Protein AF-A0A7W0X072-F1 (afdb_monomer_lite)

pLDDT: mean 82.39, std 20.27, range [28.83, 97.38]

Radius of gyration: 28.56 Å; chains: 1; bounding box: 64×64×68 Å

Secondary structure (DSSP, 8-state):
-------------------------S--HHHHHHHHHHHHHHT-SSHHHHHHHHHHHHHHHHHTT-STT--HHHHHHHHHHHHHHHHHS--HHHHHHHHHHHHHH--SHHHHHHHHHHHHHIIIIISTTTHHHHHHH-HHHHHHHHHHHHHHHHHEEPHHHHHHHHHHHHHHHHH--SHHHHHHHHHHHHHHHTT-SEE-TTS-HHHHHHHHHHHHHHHHHHHHHHHHHTPPPPS-----------

Foldseek 3Di:
DDDDDDDPDDPPPDDDPPPPPPDPLDFPPLLVVLLVLLVVLLVDPALVSVVVSVVVSQVSQVVVPHDVPHDPSNVVSCVSSVVSNPLRHDDLLVLLLVLLVQLLPDPALVSVVVSVVSVCCCCVPPCVPPVVVNCVVDPNSVVSVVSSVVSQVQAAAEQVLLLVLLQVLLVQLLPDQAVVSNVVSVVVSCVSPVSHNYHDPPHPVVSSVVSLVSSVVSNVNRVVNHVVVVPDDDPDDPPDPPDPSD

Structure (mmCIF, N/CA/C/O backbone):
data_AF-A0A7W0X072-F1
#
_entry.id   AF-A0A7W0X072-F1
#
loop_
_atom_site.group_PDB
_atom_site.id
_atom_site.type_symbol
_atom_site.label_atom_id
_atom_site.label_alt_id
_atom_site.label_comp_id
_atom_site.label_asym_id
_atom_site.label_entity_id
_atom_site.label_seq_id
_atom_site.pdbx_PDB_ins_code
_atom_site.Cartn_x
_atom_site.Cartn_y
_atom_site.Cartn_z
_atom_site.occupancy
_atom_site.B_iso_or_equiv
_atom_site.auth_seq_id
_atom_site.auth_comp_id
_atom_site.auth_asym_id
_atom_site.auth_atom_id
_atom_site.pdbx_PDB_model_num
ATOM 1 N N . MET A 1 1 ? -10.639 47.634 -39.736 1.00 33.44 1 MET A N 1
ATOM 2 C CA . MET A 1 1 ? -11.447 46.394 -39.756 1.00 33.44 1 MET A CA 1
ATOM 3 C C . MET A 1 1 ? -11.211 45.646 -38.456 1.00 33.44 1 MET A C 1
ATOM 5 O O . MET A 1 1 ? -10.067 45.489 -38.056 1.00 33.44 1 MET A O 1
ATOM 9 N N . ASN A 1 2 ? -12.312 45.305 -37.789 1.00 31.61 2 ASN A N 1
ATOM 10 C CA . ASN A 1 2 ? -12.420 44.791 -36.424 1.00 31.61 2 ASN A CA 1
ATOM 11 C C . ASN A 1 2 ? -11.858 43.380 -36.223 1.00 31.61 2 ASN A C 1
ATOM 13 O O . ASN A 1 2 ? -12.027 42.533 -37.098 1.00 31.61 2 ASN A O 1
ATOM 17 N N . ARG A 1 3 ? -11.362 43.129 -35.001 1.00 30.97 3 ARG A N 1
ATOM 18 C CA . ARG A 1 3 ? -11.762 42.041 -34.071 1.00 30.97 3 ARG A CA 1
ATOM 19 C C . ARG A 1 3 ? -10.989 42.254 -32.754 1.00 30.97 3 ARG A C 1
ATOM 21 O O . ARG A 1 3 ? -9.791 42.030 -32.708 1.00 30.97 3 ARG A O 1
ATOM 28 N N . MET A 1 4 ? -11.537 43.010 -31.801 1.00 30.28 4 MET A N 1
ATOM 29 C CA . MET A 1 4 ? -12.479 42.583 -30.748 1.00 30.28 4 MET A CA 1
ATOM 30 C C . MET A 1 4 ? -11.803 41.653 -29.724 1.00 30.28 4 MET A C 1
ATOM 32 O O . MET A 1 4 ? -11.908 40.434 -29.807 1.00 30.28 4 MET A O 1
ATOM 36 N N . PHE A 1 5 ? -11.095 42.267 -28.769 1.00 31.97 5 PHE A N 1
ATOM 37 C CA . PHE A 1 5 ? -10.657 41.635 -27.524 1.00 31.97 5 PHE A CA 1
ATOM 38 C C . PHE A 1 5 ? -11.833 41.632 -26.546 1.00 31.97 5 PHE A C 1
ATOM 40 O O . PHE A 1 5 ? -12.353 42.691 -26.193 1.00 31.97 5 PHE A O 1
ATOM 47 N N . TRP A 1 6 ? -12.258 40.449 -26.115 1.00 31.33 6 TRP A N 1
ATOM 48 C CA . TRP A 1 6 ? -13.192 40.311 -25.005 1.00 31.33 6 TRP A CA 1
ATOM 49 C C . TRP A 1 6 ? -12.428 40.486 -23.689 1.00 31.33 6 TRP A C 1
ATOM 51 O O . TRP A 1 6 ? -11.709 39.591 -23.251 1.00 31.33 6 TRP A O 1
ATOM 61 N N . LEU A 1 7 ? -12.581 41.660 -23.070 1.00 28.83 7 LEU A N 1
ATOM 62 C CA . LEU A 1 7 ? -12.328 41.861 -21.646 1.00 28.83 7 LEU A CA 1
ATOM 63 C C . LEU A 1 7 ? -13.457 41.180 -20.862 1.00 28.83 7 LEU A C 1
ATOM 65 O O . LEU A 1 7 ? -14.565 41.707 -20.783 1.00 28.83 7 LEU A O 1
ATOM 69 N N . CYS A 1 8 ? -13.173 40.042 -20.232 1.00 31.38 8 CYS A N 1
ATOM 70 C CA . CYS A 1 8 ? -13.946 39.613 -19.071 1.00 31.38 8 CYS A CA 1
ATOM 71 C C . CYS A 1 8 ? -13.362 40.310 -17.842 1.00 31.38 8 CYS A C 1
ATOM 73 O O . CYS A 1 8 ? -12.376 39.870 -17.255 1.00 31.38 8 CYS A O 1
ATOM 75 N N . ALA A 1 9 ? -13.972 41.443 -17.498 1.00 32.38 9 ALA A N 1
ATOM 76 C CA . ALA A 1 9 ? -13.774 42.130 -16.236 1.00 32.38 9 ALA A CA 1
ATOM 77 C C . ALA A 1 9 ? -14.204 41.208 -15.085 1.00 32.38 9 ALA A C 1
ATOM 79 O O . ALA A 1 9 ? -15.395 40.981 -14.872 1.00 32.38 9 ALA A O 1
ATOM 80 N N . VAL A 1 10 ? -13.235 40.681 -14.337 1.00 33.38 10 VAL A N 1
ATOM 81 C CA . VAL A 1 10 ? -13.503 40.104 -13.020 1.00 33.38 10 VAL A CA 1
ATOM 82 C C . VAL A 1 10 ? -13.731 41.278 -12.077 1.00 33.38 10 VAL A C 1
ATOM 84 O O . VAL A 1 10 ? -12.810 42.023 -11.748 1.00 33.38 10 VAL A O 1
ATOM 87 N N . TRP A 1 11 ? -14.992 41.468 -11.697 1.00 32.59 11 TRP A N 1
ATOM 88 C CA . TRP A 1 11 ? -15.389 42.328 -10.593 1.00 32.59 11 TRP A CA 1
ATOM 89 C C . TRP A 1 11 ? -14.643 41.899 -9.328 1.00 32.59 11 TRP A C 1
ATOM 91 O O . TRP A 1 11 ? -14.960 40.883 -8.710 1.00 32.59 11 TRP A O 1
ATOM 101 N N . ALA A 1 12 ? -13.652 42.694 -8.936 1.00 32.19 12 ALA A N 1
ATOM 102 C CA . ALA A 1 12 ? -13.106 42.673 -7.594 1.00 32.19 12 ALA A CA 1
ATOM 103 C C . ALA A 1 12 ? -14.165 43.256 -6.646 1.00 32.19 12 ALA A C 1
ATOM 105 O O . ALA A 1 12 ? -14.201 44.458 -6.388 1.00 32.19 12 ALA A O 1
ATOM 106 N N . CYS A 1 13 ? -15.056 42.403 -6.137 1.00 37.47 13 CYS A N 1
ATOM 107 C CA . CYS A 1 13 ? -15.759 42.703 -4.898 1.00 37.47 13 CYS A CA 1
ATOM 108 C C . CYS A 1 13 ? -14.698 42.780 -3.798 1.00 37.47 13 CYS A C 1
ATOM 110 O O . CYS A 1 13 ? -14.069 41.779 -3.458 1.00 37.47 13 CYS A O 1
ATOM 112 N N . GLY A 1 14 ? -14.458 43.995 -3.304 1.00 39.62 14 GLY A N 1
ATOM 113 C CA . GLY A 1 14 ? -13.485 44.270 -2.262 1.00 39.62 14 GLY A CA 1
ATOM 114 C C . GLY A 1 14 ? -13.763 43.447 -1.011 1.00 39.62 14 GLY A C 1
ATOM 115 O O . GLY A 1 14 ? -14.702 43.720 -0.269 1.00 39.62 14 GLY A O 1
ATOM 116 N N . SER A 1 15 ? -12.903 42.471 -0.751 1.00 36.59 15 SER A N 1
ATOM 117 C CA . SER A 1 15 ? -12.601 42.058 0.608 1.00 36.59 15 SER A CA 1
ATOM 118 C C . SER A 1 15 ? -11.375 42.849 1.038 1.00 36.59 15 SER A C 1
ATOM 120 O O . SER A 1 15 ? -10.314 42.727 0.421 1.00 36.59 15 SER A O 1
ATOM 122 N N . SER A 1 16 ? -11.521 43.657 2.086 1.00 40.78 16 SER A N 1
ATOM 123 C CA . SER A 1 16 ? -10.415 44.150 2.908 1.00 40.78 16 SER A CA 1
ATOM 124 C C . SER A 1 16 ? -9.345 43.061 3.062 1.00 40.78 16 SER A C 1
ATOM 126 O O . 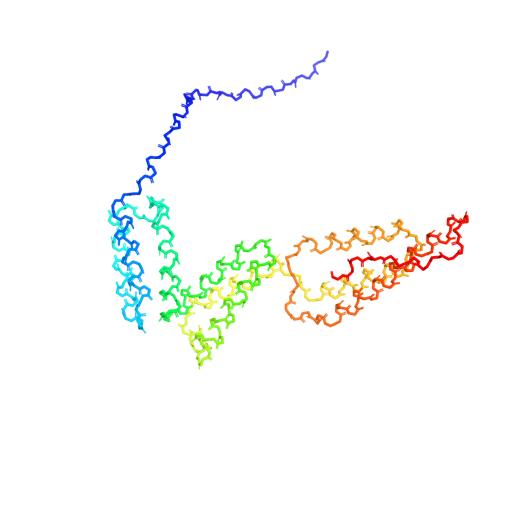SER A 1 16 ? -9.723 41.884 3.128 1.00 40.78 16 SER A O 1
ATOM 128 N N . PRO A 1 17 ? -8.040 43.396 3.131 1.00 38.72 17 PRO A N 1
ATOM 129 C CA . PRO A 1 17 ? -7.022 42.390 3.400 1.00 38.72 17 PRO A CA 1
ATOM 130 C C . PRO A 1 17 ? -7.483 41.629 4.636 1.00 38.72 17 PRO A C 1
ATOM 132 O O . PRO A 1 17 ? -7.767 42.251 5.666 1.00 38.72 17 PRO A O 1
ATOM 135 N N . LYS A 1 18 ? -7.678 40.308 4.493 1.00 40.41 18 LYS A N 1
ATOM 136 C CA . LYS A 1 18 ? -7.957 39.444 5.635 1.00 40.41 18 LYS A CA 1
ATOM 137 C C . LYS A 1 18 ? -6.866 39.793 6.626 1.00 40.41 18 LYS A C 1
ATOM 139 O O . LYS A 1 18 ? -5.692 39.585 6.332 1.00 40.41 18 LYS A O 1
ATOM 144 N N . ARG A 1 19 ? -7.252 40.423 7.736 1.00 37.69 19 ARG A N 1
ATOM 145 C CA . ARG A 1 19 ? -6.377 40.581 8.887 1.00 37.69 19 ARG A CA 1
ATOM 146 C C . ARG A 1 19 ? -5.803 39.185 9.079 1.00 37.69 19 ARG A C 1
ATOM 148 O O . ARG A 1 19 ? -6.593 38.249 9.212 1.00 37.69 19 ARG A O 1
ATOM 155 N N . GLU A 1 20 ? -4.488 39.028 8.965 1.00 38.62 20 GLU A N 1
ATOM 156 C CA . GLU A 1 20 ? -3.841 37.825 9.462 1.00 38.62 20 GLU A CA 1
ATOM 157 C C . GLU A 1 20 ? -4.196 37.805 10.943 1.00 38.62 20 GLU A C 1
ATOM 159 O O . GLU A 1 20 ? -3.606 38.494 11.774 1.00 38.62 20 GLU A O 1
ATOM 164 N N . VAL A 1 21 ? -5.281 37.103 11.257 1.00 41.41 21 VAL A N 1
ATOM 165 C CA . VAL A 1 21 ? -5.474 36.540 12.570 1.00 41.41 21 VAL A CA 1
ATOM 166 C C . VAL A 1 21 ? -4.340 35.544 12.627 1.00 41.41 21 VAL A C 1
ATOM 168 O O . VAL A 1 21 ? -4.462 34.442 12.104 1.00 41.41 21 VAL A O 1
ATOM 171 N N . VAL A 1 22 ? -3.195 35.988 13.142 1.00 40.94 22 VAL A N 1
ATOM 172 C CA . VAL A 1 22 ? -2.221 35.074 13.716 1.00 40.94 22 VAL A CA 1
ATOM 173 C C . VAL A 1 22 ? -3.057 34.302 14.729 1.00 40.94 22 VAL A C 1
ATOM 175 O O . VAL A 1 22 ? -3.548 34.936 15.671 1.00 40.94 22 VAL A O 1
ATOM 178 N N . PRO A 1 23 ? -3.378 33.017 14.483 1.00 47.28 23 PRO A N 1
ATOM 179 C CA . PRO A 1 23 ? -4.129 32.251 15.453 1.00 47.28 23 PRO A CA 1
ATOM 180 C C . PRO A 1 23 ? -3.342 32.362 16.748 1.00 47.28 23 PRO A C 1
ATOM 182 O O . PRO A 1 23 ? -2.112 32.266 16.728 1.00 47.28 23 PRO A O 1
ATOM 185 N N . ASP A 1 24 ? -4.028 32.645 17.847 1.00 50.34 24 ASP A N 1
ATOM 186 C CA . ASP A 1 24 ? -3.437 32.430 19.154 1.00 50.34 24 ASP A CA 1
ATOM 187 C C . ASP A 1 24 ? -2.955 30.973 19.156 1.00 50.34 24 ASP A C 1
ATOM 189 O O . ASP A 1 24 ? -3.760 30.046 19.109 1.00 50.34 24 ASP A O 1
ATOM 193 N N . MET A 1 25 ? -1.638 30.778 19.041 1.00 54.47 25 MET A N 1
ATOM 194 C CA . MET A 1 25 ? -1.020 29.455 18.889 1.00 54.47 25 MET A CA 1
ATOM 195 C C . MET A 1 25 ? -1.032 28.684 20.212 1.00 54.47 25 MET A C 1
ATOM 197 O O . MET A 1 25 ? -0.433 27.615 20.319 1.00 54.47 25 MET A O 1
ATOM 201 N N . THR A 1 26 ? -1.690 29.234 21.230 1.00 73.31 26 THR A N 1
ATOM 202 C CA . THR A 1 26 ? -1.947 28.550 22.481 1.00 73.31 26 THR A CA 1
ATOM 203 C C . THR A 1 26 ? -3.101 27.580 22.262 1.00 73.31 26 THR A C 1
ATOM 205 O O . THR A 1 26 ? -4.252 27.983 22.085 1.00 73.31 26 THR A O 1
ATOM 208 N N . GLU A 1 27 ? -2.792 26.284 22.239 1.00 82.25 27 GLU A N 1
ATOM 209 C CA . GLU A 1 27 ? -3.830 25.263 22.157 1.00 82.25 27 GLU A CA 1
ATOM 210 C C . GLU A 1 27 ? -4.794 25.389 23.349 1.00 82.25 27 GLU A C 1
ATOM 212 O O . GLU A 1 27 ? -4.382 25.722 24.466 1.00 82.25 27 GLU A O 1
ATOM 217 N N . PRO A 1 28 ? -6.099 25.152 23.141 1.00 88.50 28 PRO A N 1
ATOM 218 C CA . PRO A 1 28 ? -7.061 25.208 24.228 1.00 88.50 28 PRO A CA 1
ATOM 219 C C . PRO A 1 28 ? -6.765 24.105 25.252 1.00 88.50 28 PRO A C 1
ATOM 221 O O . PRO A 1 28 ? -6.351 23.010 24.890 1.00 88.50 28 PRO A O 1
ATOM 224 N N . ALA A 1 29 ? -7.059 24.345 26.533 1.00 89.94 29 ALA A N 1
ATOM 225 C CA . ALA A 1 29 ? -6.717 23.417 27.622 1.00 89.94 29 ALA A CA 1
ATOM 226 C C . ALA A 1 29 ? -7.252 21.979 27.440 1.00 89.94 29 ALA A C 1
ATOM 228 O O . ALA A 1 29 ? -6.670 21.026 27.955 1.00 89.94 29 ALA A O 1
ATOM 229 N N . TRP A 1 30 ? -8.353 21.806 26.702 1.00 93.12 30 TRP A N 1
ATOM 230 C CA . TRP A 1 30 ? -8.901 20.481 26.413 1.00 93.12 30 TRP A CA 1
ATOM 231 C C . TRP A 1 30 ? -8.029 19.675 25.435 1.00 93.12 30 TRP A C 1
ATOM 233 O O . TRP A 1 30 ? -8.099 18.450 25.456 1.00 93.12 30 TRP A O 1
ATOM 243 N N . ALA A 1 31 ? -7.192 20.324 24.614 1.00 93.81 31 ALA A N 1
ATOM 244 C CA . ALA A 1 31 ? -6.256 19.657 23.709 1.00 93.81 31 ALA A CA 1
ATOM 245 C C . ALA A 1 31 ? -5.187 18.877 24.487 1.00 93.81 31 ALA A C 1
ATOM 247 O O . ALA A 1 31 ? -4.960 17.698 24.214 1.00 93.81 31 ALA A O 1
ATOM 248 N N . ASP A 1 32 ? -4.619 19.493 25.528 1.00 92.31 32 ASP A N 1
ATOM 249 C CA . ASP A 1 32 ? -3.688 18.832 26.450 1.00 92.31 32 ASP A CA 1
ATOM 250 C C . ASP A 1 32 ? -4.351 17.668 27.196 1.00 92.31 32 ASP A C 1
ATOM 252 O O . ASP A 1 32 ? -3.741 16.617 27.410 1.00 92.31 32 ASP A O 1
ATOM 256 N N . GLU A 1 33 ? -5.606 17.843 27.618 1.00 93.25 33 GLU A N 1
ATOM 257 C CA . GLU A 1 33 ? -6.372 16.786 28.278 1.00 93.25 33 GLU A CA 1
ATOM 258 C C . GLU A 1 33 ? -6.633 15.609 27.329 1.00 93.25 33 GLU A C 1
ATOM 260 O O . GLU A 1 33 ? -6.429 14.452 27.706 1.00 93.25 33 GLU A O 1
ATOM 265 N N . TYR A 1 34 ? -7.024 15.902 26.087 1.00 96.44 34 TYR A N 1
ATOM 266 C CA . TYR A 1 34 ? -7.209 14.907 25.040 1.00 96.44 34 TYR A CA 1
ATOM 267 C C . TYR A 1 34 ? -5.907 14.144 24.779 1.00 96.44 34 TYR A C 1
ATOM 269 O O . TYR A 1 34 ? -5.914 12.916 24.761 1.00 96.44 34 TYR A O 1
ATOM 277 N N . ALA A 1 35 ? -4.779 14.847 24.637 1.00 95.81 35 ALA A N 1
ATOM 278 C CA . ALA A 1 35 ? -3.480 14.232 24.387 1.00 95.81 35 ALA A CA 1
ATOM 279 C C . ALA A 1 35 ? -3.059 13.271 25.510 1.00 95.81 35 ALA A C 1
ATOM 281 O O . ALA A 1 35 ? -2.637 12.151 25.226 1.00 95.81 35 ALA A O 1
ATOM 282 N N . LYS A 1 36 ? -3.248 13.658 26.778 1.00 95.94 36 LYS A N 1
ATOM 283 C CA . LYS A 1 36 ? -2.956 12.793 27.935 1.00 95.94 36 LYS A CA 1
ATOM 284 C C . LYS A 1 36 ? -3.834 11.545 27.964 1.00 95.94 36 LYS A C 1
ATOM 286 O O . LYS A 1 36 ? -3.340 10.457 28.247 1.00 95.94 36 LYS A O 1
ATOM 291 N N . ARG A 1 37 ? -5.130 11.686 27.670 1.00 96.62 37 ARG A N 1
ATOM 292 C CA . ARG A 1 37 ? -6.068 10.551 27.616 1.00 96.62 37 ARG A CA 1
ATOM 293 C C . ARG A 1 37 ? -5.760 9.625 26.435 1.00 96.62 37 ARG A C 1
ATOM 295 O O . ARG A 1 37 ? -5.794 8.411 26.596 1.00 96.62 37 ARG A O 1
ATOM 302 N N . ALA A 1 38 ? -5.377 10.182 25.287 1.00 96.81 38 ALA A N 1
ATOM 303 C CA . ALA A 1 38 ? -4.930 9.433 24.114 1.00 96.81 38 ALA A CA 1
ATOM 304 C C . ALA A 1 38 ? -3.647 8.634 24.394 1.00 96.81 38 ALA A C 1
ATOM 306 O O . ALA A 1 38 ? -3.567 7.453 24.064 1.00 96.81 38 ALA A O 1
ATOM 307 N N . GLU A 1 39 ? -2.665 9.245 25.059 1.00 97.06 39 GLU A N 1
ATOM 308 C CA . GLU A 1 39 ? -1.438 8.564 25.480 1.00 97.06 39 GLU A CA 1
ATOM 309 C C . GLU A 1 39 ? -1.721 7.447 26.494 1.00 97.06 39 GLU A C 1
ATOM 311 O O . GLU A 1 39 ? -1.242 6.326 26.322 1.00 97.06 39 GLU A O 1
ATOM 316 N N . ALA A 1 40 ? -2.557 7.712 27.503 1.00 95.06 40 ALA A N 1
ATOM 317 C CA . ALA A 1 40 ? -2.977 6.699 28.468 1.00 95.06 40 ALA A CA 1
ATOM 318 C C . ALA A 1 40 ? -3.720 5.534 27.792 1.00 95.06 40 ALA A C 1
ATOM 320 O O . ALA A 1 40 ? -3.459 4.374 28.107 1.00 95.06 40 ALA A O 1
ATOM 321 N N . GLY A 1 41 ? -4.587 5.834 26.821 1.00 94.56 41 GLY A N 1
ATOM 322 C CA . GLY A 1 41 ? -5.284 4.837 26.014 1.00 94.56 41 GLY A CA 1
ATOM 323 C C . GLY A 1 41 ? -4.330 3.955 25.204 1.00 94.56 41 GLY A C 1
ATOM 324 O O . GLY A 1 41 ? -4.502 2.742 25.180 1.00 94.56 41 GLY A O 1
ATOM 325 N N . CYS A 1 42 ? -3.275 4.519 24.606 1.00 95.19 42 CYS A N 1
ATOM 326 C CA . CYS A 1 42 ? -2.226 3.726 23.945 1.00 95.19 42 CYS A CA 1
ATOM 327 C C . CYS A 1 42 ? -1.468 2.797 24.913 1.00 95.19 42 CYS A C 1
ATOM 329 O O . CYS A 1 42 ? -0.870 1.821 24.470 1.00 95.19 42 CYS A O 1
ATOM 331 N N . GLY A 1 43 ? -1.480 3.085 26.218 1.00 94.94 43 GLY A N 1
ATOM 332 C CA . GLY A 1 43 ? -0.903 2.226 27.255 1.00 94.94 43 GLY A CA 1
ATOM 333 C C . GLY A 1 43 ? -1.753 1.000 27.616 1.00 94.94 43 GLY A C 1
ATOM 334 O O . GLY A 1 43 ? -1.313 0.179 28.421 1.00 94.94 43 GLY A O 1
ATOM 335 N N . CYS A 1 44 ? -2.958 0.862 27.054 1.00 95.06 44 CYS A N 1
ATOM 336 C CA . CYS A 1 44 ? -3.818 -0.300 27.261 1.00 95.06 44 CYS A CA 1
ATOM 337 C C . CYS A 1 44 ? -3.174 -1.600 26.745 1.00 95.06 44 CYS A C 1
ATOM 339 O O . CYS A 1 44 ? -2.606 -1.641 25.656 1.00 95.06 44 CYS A O 1
ATOM 341 N N . ALA A 1 45 ? -3.328 -2.690 27.504 1.00 90.69 45 ALA A N 1
ATOM 342 C CA . ALA A 1 45 ? -2.781 -4.007 27.157 1.00 90.69 45 ALA A CA 1
ATOM 343 C C . ALA A 1 45 ? -3.774 -4.929 26.420 1.00 90.69 45 ALA A C 1
ATOM 345 O O . ALA A 1 45 ? -3.374 -5.978 25.917 1.00 90.69 45 ALA A O 1
ATOM 346 N N . ASP A 1 46 ? -5.060 -4.567 26.371 1.00 93.81 46 ASP A N 1
ATOM 347 C CA . ASP A 1 46 ? -6.115 -5.375 25.759 1.00 93.81 46 ASP A CA 1
ATOM 348 C C . ASP A 1 46 ? -7.142 -4.533 24.986 1.00 93.81 46 ASP A C 1
ATOM 350 O O . ASP A 1 46 ? -7.244 -3.313 25.145 1.00 93.81 46 ASP A O 1
ATOM 354 N N . ALA A 1 47 ? -7.924 -5.219 24.149 1.00 92.69 47 ALA A N 1
ATOM 355 C CA . ALA A 1 47 ? -8.923 -4.604 23.284 1.00 92.69 47 ALA A CA 1
ATOM 356 C C . ALA A 1 47 ? -10.045 -3.897 24.060 1.00 92.69 47 ALA A C 1
ATOM 358 O O . ALA A 1 47 ? -10.528 -2.868 23.610 1.00 92.69 47 ALA A O 1
ATOM 359 N N . THR A 1 48 ? -10.450 -4.398 25.231 1.00 95.75 48 THR A N 1
ATOM 360 C CA . THR A 1 48 ? -11.563 -3.799 25.991 1.00 95.75 48 THR A CA 1
ATOM 361 C C . THR A 1 48 ? -11.169 -2.425 26.523 1.00 95.75 48 THR A C 1
ATOM 363 O O . THR A 1 48 ? -11.938 -1.470 26.420 1.00 95.75 48 THR A O 1
ATOM 366 N N . CYS A 1 49 ? -9.947 -2.310 27.046 1.00 96.62 49 CYS A N 1
ATOM 367 C CA . CYS A 1 49 ? -9.370 -1.042 27.480 1.00 96.62 49 CYS A CA 1
ATOM 368 C C . CYS A 1 49 ? -9.245 -0.056 26.306 1.00 96.62 49 CYS A C 1
ATOM 370 O O . CYS A 1 49 ? -9.647 1.103 26.426 1.00 96.62 49 CYS A O 1
ATOM 372 N N . LEU A 1 50 ? -8.761 -0.530 25.152 1.00 96.00 50 LEU A N 1
ATOM 373 C CA . LEU A 1 50 ? -8.632 0.283 23.941 1.00 96.00 50 LEU A CA 1
ATOM 374 C C . LEU A 1 50 ? -9.993 0.805 23.445 1.00 96.00 50 LEU A C 1
ATOM 376 O O . LEU A 1 50 ? -10.100 1.985 23.115 1.00 96.00 50 LEU A O 1
ATOM 380 N N . GLU A 1 51 ? -11.043 -0.021 23.439 1.00 95.56 51 GLU A N 1
ATOM 381 C CA . GLU A 1 51 ? -12.396 0.404 23.041 1.00 95.56 51 GLU A CA 1
ATOM 382 C C . GLU A 1 51 ? -13.008 1.427 24.010 1.00 95.56 51 GLU A C 1
ATOM 384 O O . GLU A 1 51 ? -13.662 2.390 23.590 1.00 95.56 51 GLU A O 1
ATOM 389 N N . ALA A 1 52 ? -12.773 1.258 25.314 1.00 95.62 52 ALA A N 1
ATOM 390 C CA . ALA A 1 52 ? -13.217 2.218 26.319 1.00 95.62 52 ALA A CA 1
ATOM 391 C C . ALA A 1 52 ? -12.536 3.584 26.126 1.00 95.62 52 ALA A C 1
ATOM 393 O O . ALA A 1 52 ? -13.221 4.608 26.083 1.00 95.62 52 ALA A O 1
ATOM 394 N N . ALA A 1 53 ? -11.213 3.597 25.926 1.00 96.44 53 ALA A N 1
ATOM 395 C CA . ALA A 1 53 ? -10.457 4.817 25.648 1.00 96.44 53 ALA A CA 1
ATOM 396 C C . ALA A 1 53 ? -10.902 5.483 24.334 1.00 96.44 53 ALA A C 1
ATOM 398 O O . ALA A 1 53 ? -11.071 6.701 24.284 1.00 96.44 53 ALA A O 1
ATOM 399 N N . HIS A 1 54 ? -11.165 4.696 23.285 1.00 95.62 54 HIS A N 1
ATOM 400 C CA . HIS A 1 54 ? -11.661 5.218 22.011 1.00 95.62 54 HIS A CA 1
ATOM 401 C C . HIS A 1 54 ? -13.027 5.898 22.168 1.00 95.62 54 HIS A C 1
ATOM 403 O O . HIS A 1 54 ? -13.224 7.020 21.699 1.00 95.62 54 HIS A O 1
ATOM 409 N N . THR A 1 55 ? -13.944 5.268 22.905 1.00 95.88 55 THR A N 1
ATOM 410 C CA . THR A 1 55 ? -15.267 5.833 23.211 1.00 95.88 55 THR A CA 1
ATOM 411 C C . THR A 1 55 ? -15.161 7.139 24.003 1.00 95.88 55 THR A C 1
ATOM 413 O O . THR A 1 55 ? -15.854 8.115 23.706 1.00 95.88 55 THR A O 1
ATOM 416 N N . GLU A 1 56 ? -14.273 7.184 24.995 1.00 96.31 56 GLU A N 1
ATOM 417 C CA . GLU A 1 56 ? -14.032 8.371 25.814 1.00 96.31 56 GLU A CA 1
ATOM 418 C C . GLU A 1 56 ? -13.497 9.546 24.982 1.00 96.31 56 GLU A C 1
ATOM 420 O O . GLU A 1 56 ? -14.033 10.656 25.048 1.00 96.31 56 GLU A O 1
ATOM 425 N N . LEU A 1 57 ? -12.478 9.304 24.154 1.00 96.12 57 LEU A N 1
ATOM 426 C CA . LEU A 1 57 ? -11.885 10.327 23.291 1.00 96.12 57 LEU A CA 1
ATOM 427 C C . LEU A 1 57 ? -12.885 10.835 22.247 1.00 96.12 57 LEU A C 1
ATOM 429 O O . LEU A 1 57 ? -12.952 12.042 22.002 1.00 96.12 57 LEU A O 1
ATOM 433 N N . ALA A 1 58 ? -13.720 9.954 21.688 1.00 94.44 58 ALA A N 1
ATOM 434 C CA . ALA A 1 58 ? -14.795 10.344 20.778 1.00 94.44 58 ALA A CA 1
ATOM 435 C C . ALA A 1 58 ? -15.825 11.273 21.452 1.00 94.44 58 ALA A C 1
ATOM 437 O O . ALA A 1 58 ? -16.288 12.242 20.839 1.00 94.44 58 ALA A O 1
ATOM 438 N N . ALA A 1 59 ? -16.154 11.031 22.726 1.00 95.12 59 ALA A N 1
ATOM 439 C CA . ALA A 1 59 ? -17.056 11.891 23.490 1.00 95.12 59 ALA A CA 1
ATOM 440 C C . ALA A 1 59 ? -16.455 13.286 23.743 1.00 95.12 59 ALA A C 1
ATOM 442 O O . ALA A 1 59 ? -17.159 14.291 23.611 1.00 95.12 59 ALA A O 1
ATOM 443 N N . ILE A 1 60 ? -15.153 13.364 24.048 1.00 94.50 60 ILE A N 1
ATOM 444 C CA . ILE A 1 60 ? -14.438 14.643 24.190 1.00 94.50 60 ILE A CA 1
ATOM 445 C C . ILE A 1 60 ? -14.447 15.394 22.858 1.00 94.50 60 ILE A C 1
ATOM 447 O O . ILE A 1 60 ? -14.869 16.547 22.815 1.00 94.50 60 ILE A O 1
ATOM 451 N N . MET A 1 61 ? -14.063 14.731 21.765 1.00 93.44 61 MET A N 1
ATOM 452 C CA . MET A 1 61 ? -14.048 15.330 20.429 1.00 93.44 61 MET A CA 1
ATOM 453 C C . MET A 1 61 ? -15.422 15.906 20.053 1.00 93.44 61 MET A C 1
ATOM 455 O O . MET A 1 61 ? -15.531 17.060 19.646 1.00 93.44 61 MET A O 1
ATOM 459 N N . THR A 1 62 ? -16.493 15.135 20.271 1.00 93.06 62 THR A N 1
ATOM 460 C CA . THR A 1 62 ? -17.875 15.555 19.982 1.00 93.06 62 THR A CA 1
ATOM 461 C C . THR A 1 62 ? -18.288 16.778 20.800 1.00 93.06 62 THR A C 1
ATOM 463 O O . THR A 1 62 ? -18.902 17.704 20.273 1.00 93.06 62 THR A O 1
ATOM 466 N N . LYS A 1 63 ? -17.925 16.822 22.088 1.00 94.00 63 LYS A N 1
ATOM 467 C CA . LYS A 1 63 ? -18.220 17.959 22.973 1.00 94.00 63 LYS A CA 1
ATOM 468 C C . LYS A 1 63 ? -17.564 19.263 22.498 1.00 94.00 63 LYS A C 1
ATOM 470 O O . LYS A 1 63 ? -18.084 20.338 22.792 1.00 94.00 63 LYS A O 1
ATOM 475 N N . HIS A 1 64 ? -16.445 19.169 21.784 1.00 93.00 64 HIS A N 1
ATOM 476 C CA . HIS A 1 64 ? -15.636 20.309 21.353 1.00 93.00 64 HIS A CA 1
ATOM 477 C C . HIS A 1 64 ? -15.793 20.676 19.868 1.00 93.00 64 HIS A C 1
ATOM 479 O O . HIS A 1 64 ? -14.995 21.454 19.360 1.00 93.00 64 HIS A O 1
ATOM 485 N N . GLY A 1 65 ? -16.849 20.193 19.200 1.00 87.81 65 GLY A N 1
ATOM 486 C CA . GLY A 1 65 ? -17.188 20.578 17.820 1.00 87.81 65 GLY A CA 1
ATOM 487 C C . GLY A 1 65 ? -16.868 19.519 16.764 1.00 87.81 65 GLY A C 1
ATOM 488 O O . GLY A 1 65 ? -17.258 19.672 15.614 1.00 87.81 65 GLY A O 1
ATOM 489 N N . GLY A 1 66 ? -16.252 18.401 17.155 1.00 90.62 66 GLY A N 1
ATOM 490 C CA . GLY A 1 66 ? -15.857 17.338 16.235 1.00 90.62 66 GLY A CA 1
ATOM 491 C C . GLY A 1 66 ? -14.413 17.472 15.753 1.00 90.62 66 GLY A C 1
ATOM 492 O O . GLY A 1 66 ? -13.660 18.326 16.212 1.00 90.62 66 GLY A O 1
ATOM 493 N N . PHE A 1 67 ? -14.015 16.564 14.858 1.00 87.56 67 PHE A N 1
ATOM 494 C CA . PHE A 1 67 ? -12.625 16.450 14.413 1.00 87.56 67 PHE A CA 1
ATOM 495 C C . PHE A 1 67 ? -12.200 17.599 13.497 1.00 87.56 67 PHE A C 1
ATOM 497 O O . PHE A 1 67 ? -11.092 18.089 13.650 1.00 87.56 67 PHE A O 1
ATOM 504 N N . ASP A 1 68 ? -13.065 18.057 12.588 1.00 87.19 68 ASP A N 1
ATOM 505 C CA . ASP A 1 68 ? -12.706 19.063 11.573 1.00 87.19 68 ASP A CA 1
ATOM 506 C C . ASP A 1 68 ? -12.356 20.439 12.169 1.00 87.19 68 ASP A C 1
ATOM 508 O O . ASP A 1 68 ? -11.563 21.178 11.589 1.00 87.19 68 ASP A O 1
ATOM 512 N N . ASP A 1 69 ? -12.910 20.754 13.343 1.00 84.50 69 ASP A N 1
ATOM 513 C CA . ASP A 1 69 ? -12.681 22.007 14.072 1.00 84.50 69 ASP A CA 1
ATOM 514 C C . ASP A 1 69 ? -11.627 21.864 15.192 1.00 84.50 69 ASP A C 1
ATOM 516 O O . ASP A 1 69 ? -11.399 22.793 15.975 1.00 84.50 69 ASP A O 1
ATOM 520 N N . ALA A 1 70 ? -10.991 20.693 15.310 1.00 89.06 70 ALA A N 1
ATOM 521 C CA . ALA A 1 70 ? -10.037 20.413 16.373 1.00 89.06 70 ALA A CA 1
ATOM 522 C C . ALA A 1 70 ? -8.685 21.130 16.151 1.00 89.06 70 ALA A C 1
ATOM 524 O O . ALA A 1 70 ? -8.249 21.346 15.021 1.00 89.06 70 ALA A O 1
ATOM 525 N N . PRO A 1 71 ? -7.964 21.492 17.227 1.00 90.94 71 PRO A N 1
ATOM 526 C CA . PRO A 1 71 ? -6.614 22.030 17.121 1.00 90.94 71 PRO A CA 1
ATOM 527 C C . PRO A 1 71 ? -5.614 20.959 16.658 1.00 90.94 71 PRO A C 1
ATOM 529 O O . PRO A 1 71 ? -5.819 19.752 16.820 1.00 90.94 71 PRO A O 1
ATOM 532 N N . GLN A 1 72 ? -4.474 21.406 16.128 1.00 89.38 72 GLN A N 1
ATOM 533 C CA . GLN A 1 72 ? -3.460 20.530 15.533 1.00 89.38 72 GLN A CA 1
ATOM 534 C C . GLN A 1 72 ? -2.946 19.438 16.488 1.00 89.38 72 GLN A C 1
ATOM 536 O O . GLN A 1 72 ? -2.786 18.290 16.069 1.00 89.38 72 GLN A O 1
ATOM 541 N N . GLY A 1 73 ? -2.708 19.750 17.762 1.00 90.38 73 GLY A N 1
ATOM 542 C CA . GLY A 1 73 ? -2.261 18.784 18.765 1.00 90.38 73 GLY A CA 1
ATOM 543 C C . GLY A 1 73 ? -3.257 17.649 18.992 1.00 90.38 73 GLY A C 1
ATOM 544 O O . GLY A 1 73 ? -2.850 16.496 19.154 1.00 90.38 73 GLY A O 1
ATOM 545 N N . VAL A 1 74 ? -4.558 17.930 18.881 1.00 94.12 74 VAL A N 1
ATOM 546 C CA . VAL A 1 74 ? -5.620 16.917 18.965 1.00 94.12 74 VAL A CA 1
ATOM 547 C C . VAL A 1 74 ? -5.596 16.003 17.746 1.00 94.12 74 VAL A C 1
ATOM 549 O O . VAL A 1 74 ? -5.677 14.788 17.916 1.00 94.12 74 VAL A O 1
ATOM 552 N N . HIS A 1 75 ? -5.397 16.535 16.536 1.00 92.00 75 HIS A N 1
ATOM 553 C CA . HIS A 1 75 ? -5.225 15.703 15.340 1.00 92.00 75 HIS A CA 1
ATOM 554 C C . HIS A 1 75 ? -4.022 14.758 15.465 1.00 92.00 75 HIS A C 1
ATOM 556 O O . HIS A 1 75 ? -4.121 13.573 15.140 1.00 92.00 75 HIS A O 1
ATOM 562 N N . VAL A 1 76 ? -2.894 15.258 15.979 1.00 92.75 76 VAL A N 1
ATOM 563 C CA . VAL A 1 76 ? -1.682 14.451 16.189 1.00 92.75 76 VAL A CA 1
ATOM 564 C C . VAL A 1 76 ? -1.913 13.371 17.248 1.00 92.75 76 VAL A C 1
ATOM 566 O O . VAL A 1 76 ? -1.560 12.211 17.027 1.00 92.75 76 VAL A O 1
ATOM 569 N N . ALA A 1 77 ? -2.507 13.725 18.389 1.00 94.62 77 ALA A N 1
ATOM 570 C CA . ALA A 1 77 ? -2.815 12.777 19.457 1.00 94.62 77 ALA A CA 1
ATOM 571 C C . ALA A 1 77 ? -3.829 11.715 19.008 1.00 94.62 77 ALA A C 1
ATOM 573 O O . ALA A 1 77 ? -3.633 10.529 19.267 1.00 94.62 77 ALA A O 1
ATOM 574 N N . HIS A 1 78 ? -4.871 12.125 18.280 1.00 95.12 78 HIS A N 1
ATOM 575 C CA . HIS A 1 78 ? -5.868 11.221 17.719 1.00 95.12 78 HIS A CA 1
ATOM 576 C C . HIS A 1 78 ? -5.234 10.244 16.731 1.00 95.12 78 HIS A C 1
ATOM 578 O O . HIS A 1 78 ? -5.452 9.051 16.865 1.00 95.12 78 HIS A O 1
ATOM 584 N N . GLY A 1 79 ? -4.396 10.707 15.797 1.00 91.94 79 GLY A N 1
ATOM 585 C CA . GLY A 1 79 ? -3.741 9.817 14.831 1.00 91.94 79 GLY A CA 1
ATOM 586 C C . GLY A 1 79 ? -2.832 8.768 15.486 1.00 91.94 79 GLY A C 1
ATOM 587 O O . GLY A 1 79 ? -2.799 7.612 15.056 1.00 91.94 79 GLY A O 1
ATOM 588 N N . LYS A 1 80 ? -2.125 9.142 16.563 1.00 94.44 80 LYS A N 1
ATOM 589 C CA . LYS A 1 80 ? -1.332 8.193 17.362 1.00 94.44 80 LYS A CA 1
ATOM 590 C C . LYS A 1 80 ? -2.223 7.161 18.049 1.00 94.44 80 LYS A C 1
ATOM 592 O O . LYS A 1 80 ? -1.965 5.967 17.926 1.00 94.44 80 LYS A O 1
ATOM 597 N N . PHE A 1 81 ? -3.272 7.616 18.732 1.00 96.31 81 PHE A N 1
ATOM 598 C CA . PHE A 1 81 ? -4.186 6.719 19.430 1.00 96.31 81 PHE A CA 1
ATOM 599 C C . PHE A 1 81 ? -4.983 5.820 18.480 1.00 96.31 81 PHE A C 1
ATOM 601 O O . PHE A 1 81 ? -5.069 4.629 18.747 1.00 96.31 81 PHE A O 1
ATOM 608 N N . ASP A 1 82 ? -5.486 6.334 17.353 1.00 93.56 82 ASP A N 1
ATOM 609 C CA . ASP A 1 82 ? -6.156 5.532 16.319 1.00 93.56 82 ASP A CA 1
ATOM 610 C C . ASP A 1 82 ? -5.254 4.392 15.840 1.00 93.56 82 ASP A C 1
ATOM 612 O O . ASP A 1 82 ? -5.705 3.260 15.702 1.00 93.56 82 ASP A O 1
ATOM 616 N N . THR A 1 83 ? -3.955 4.657 15.672 1.00 91.00 83 THR A N 1
ATOM 617 C CA . THR A 1 83 ? -2.989 3.611 15.321 1.00 91.00 83 THR A CA 1
ATOM 618 C C . THR A 1 83 ? -2.900 2.544 16.419 1.00 91.00 83 THR A C 1
ATOM 620 O O . THR A 1 83 ? -3.090 1.369 16.121 1.00 91.00 83 THR A O 1
ATOM 623 N N . CYS A 1 84 ? -2.705 2.930 17.688 1.00 93.38 84 CYS A N 1
ATOM 624 C CA . CYS A 1 84 ? -2.668 1.984 18.817 1.00 93.38 84 CYS A CA 1
ATOM 625 C C . CYS A 1 84 ? -3.965 1.164 18.937 1.00 93.38 84 CYS A C 1
ATOM 627 O O . CYS A 1 84 ? -3.933 -0.058 19.078 1.00 93.38 84 CYS A O 1
ATOM 629 N N . TRP A 1 85 ? -5.112 1.847 18.881 1.00 94.94 85 TRP A N 1
ATOM 630 C CA . TRP A 1 85 ? -6.439 1.249 18.977 1.00 94.94 85 TRP A CA 1
ATOM 631 C C . TRP A 1 85 ? -6.651 0.251 17.853 1.00 94.94 85 TRP A C 1
ATOM 633 O O . TRP A 1 85 ? -7.024 -0.893 18.111 1.00 94.94 85 TRP A O 1
ATOM 643 N N . ARG A 1 86 ? -6.353 0.631 16.610 1.00 91.88 86 ARG A N 1
ATOM 644 C CA . ARG A 1 86 ? -6.505 -0.269 15.475 1.00 91.88 86 ARG A CA 1
ATOM 645 C C . ARG A 1 86 ? -5.542 -1.437 15.527 1.00 91.88 86 ARG A C 1
ATOM 647 O O . ARG A 1 86 ? -5.968 -2.539 15.214 1.00 91.88 86 ARG A O 1
ATOM 654 N N . ASP A 1 87 ? -4.302 -1.257 15.953 1.00 89.88 87 ASP A N 1
ATOM 655 C CA . ASP A 1 87 ? -3.359 -2.372 16.060 1.00 89.88 87 ASP A CA 1
ATOM 656 C C . ASP A 1 87 ? -3.783 -3.372 17.152 1.00 89.88 87 ASP A C 1
ATOM 658 O O . ASP A 1 87 ? -3.692 -4.584 16.946 1.00 89.88 87 ASP A O 1
ATOM 662 N N . GLY A 1 88 ? -4.325 -2.886 18.275 1.00 91.19 88 GLY A N 1
ATOM 663 C CA . GLY A 1 88 ? -4.726 -3.719 19.413 1.00 91.19 88 GLY A CA 1
ATOM 664 C C . GLY A 1 88 ? -6.165 -4.260 19.397 1.00 91.19 88 GLY A C 1
ATOM 665 O O . GLY A 1 88 ? -6.490 -5.130 20.204 1.00 91.19 88 GLY A O 1
ATOM 666 N N . THR A 1 89 ? -7.036 -3.804 18.490 1.00 93.06 89 THR A N 1
ATOM 667 C CA . THR A 1 89 ? -8.447 -4.251 18.389 1.00 93.06 89 THR A CA 1
ATOM 668 C C . THR A 1 89 ? -8.716 -4.954 17.068 1.00 93.06 89 THR A C 1
ATOM 670 O O . THR A 1 89 ? -8.241 -4.507 16.033 1.00 93.06 89 THR A O 1
ATOM 673 N N . ARG A 1 90 ? -9.499 -6.038 17.042 1.00 93.12 90 ARG A N 1
ATOM 674 C CA . ARG A 1 90 ? -9.816 -6.761 15.795 1.00 93.12 90 ARG A CA 1
ATOM 675 C C . ARG A 1 90 ? -11.145 -6.299 15.199 1.00 93.12 90 ARG A C 1
ATOM 677 O O . ARG A 1 90 ? -12.193 -6.652 15.722 1.00 93.12 90 ARG A O 1
ATOM 684 N N . ASP A 1 91 ? -11.090 -5.620 14.056 1.00 94.38 91 ASP A N 1
ATOM 685 C CA . ASP A 1 91 ? -12.260 -5.311 13.223 1.00 94.38 91 ASP A CA 1
ATOM 686 C C . ASP A 1 91 ? -11.864 -5.390 11.743 1.00 94.38 91 ASP A C 1
ATOM 688 O O . ASP A 1 91 ? -11.245 -4.479 11.188 1.00 94.38 91 ASP A O 1
ATOM 692 N N . ILE A 1 92 ? -12.200 -6.517 11.108 1.00 95.19 92 ILE A N 1
ATOM 693 C CA . ILE A 1 92 ? -11.793 -6.786 9.726 1.00 95.19 92 ILE A CA 1
ATOM 694 C C . ILE A 1 92 ? -12.449 -5.819 8.733 1.00 95.19 92 ILE A C 1
ATOM 696 O O . ILE A 1 92 ? -11.838 -5.464 7.727 1.00 95.19 92 ILE A O 1
ATOM 700 N N . GLY A 1 93 ? -13.676 -5.365 9.012 1.00 96.06 93 GLY A N 1
ATOM 701 C CA . GLY A 1 93 ? -14.379 -4.410 8.161 1.00 96.06 93 GLY A CA 1
ATOM 702 C C . GLY A 1 93 ? -13.647 -3.076 8.147 1.00 96.06 93 GLY A C 1
ATOM 703 O O . GLY A 1 93 ? -13.262 -2.598 7.082 1.00 96.06 93 GLY A O 1
ATOM 704 N N . ARG A 1 94 ? -13.384 -2.522 9.334 1.00 95.19 94 ARG A N 1
ATOM 705 C CA . ARG A 1 94 ? -12.643 -1.267 9.512 1.00 95.19 94 ARG A CA 1
ATOM 706 C C . ARG A 1 94 ? -11.243 -1.328 8.903 1.00 95.19 94 ARG A C 1
ATOM 708 O O . ARG A 1 94 ? -10.835 -0.408 8.194 1.00 95.19 94 ARG A O 1
ATOM 715 N N . ASP A 1 95 ? -10.501 -2.396 9.176 1.00 95.81 95 ASP A N 1
ATOM 716 C CA . ASP A 1 95 ? -9.093 -2.477 8.791 1.00 95.81 95 ASP A CA 1
ATOM 717 C C . ASP A 1 95 ? -8.912 -2.598 7.274 1.00 95.81 95 ASP A C 1
ATOM 719 O O . ASP A 1 95 ? -8.078 -1.899 6.693 1.00 95.81 95 ASP A O 1
ATOM 723 N N . PHE A 1 96 ? -9.730 -3.422 6.610 1.00 96.06 96 PHE A N 1
ATOM 724 C CA . PHE A 1 96 ? -9.691 -3.528 5.152 1.00 96.06 96 PHE A CA 1
ATOM 725 C C . PHE A 1 96 ? -10.283 -2.293 4.463 1.00 96.06 96 PHE A C 1
ATOM 727 O O . PHE A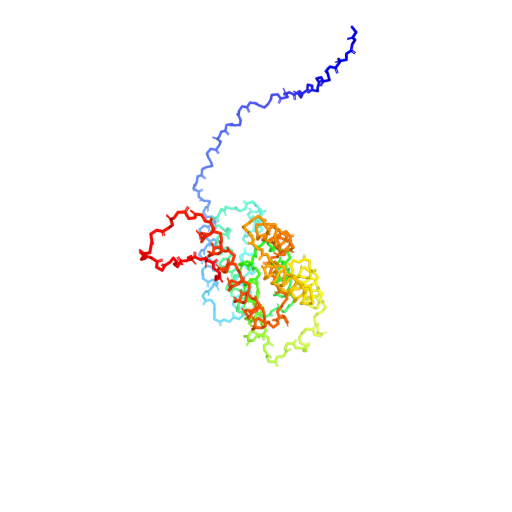 1 96 ? -9.784 -1.903 3.406 1.00 96.06 96 PHE A O 1
ATOM 734 N N . GLU A 1 97 ? -11.283 -1.628 5.052 1.00 96.25 97 GLU A N 1
ATOM 735 C CA . GLU A 1 97 ? -11.806 -0.353 4.542 1.00 96.25 97 GLU A CA 1
ATOM 736 C C . GLU A 1 97 ? -10.734 0.741 4.534 1.00 96.25 97 GLU A C 1
ATOM 738 O O . GLU A 1 97 ? -10.550 1.401 3.504 1.00 96.25 97 GLU A O 1
ATOM 743 N N . ARG A 1 98 ? -9.966 0.884 5.624 1.00 94.62 98 ARG A N 1
ATOM 744 C CA . ARG A 1 98 ? -8.819 1.803 5.659 1.00 94.62 98 ARG A CA 1
ATOM 745 C C . ARG A 1 98 ? -7.776 1.417 4.620 1.00 94.62 98 ARG A C 1
ATOM 747 O O . ARG A 1 98 ? -7.360 2.277 3.851 1.00 94.62 98 ARG A O 1
ATOM 754 N N . LEU A 1 99 ? -7.376 0.144 4.560 1.00 95.25 99 LEU A N 1
ATOM 755 C CA . LEU A 1 99 ? -6.391 -0.317 3.580 1.00 95.25 99 LEU A CA 1
ATOM 756 C C . LEU A 1 99 ? -6.825 0.043 2.149 1.00 95.25 99 LEU A C 1
ATOM 758 O O . LEU A 1 99 ? -6.028 0.559 1.365 1.00 95.25 99 LEU A O 1
ATOM 762 N N . ALA A 1 100 ? -8.101 -0.163 1.821 1.00 97.00 100 ALA A N 1
ATOM 763 C CA . ALA A 1 100 ? -8.656 0.208 0.528 1.00 97.00 100 ALA A CA 1
ATOM 764 C C . ALA A 1 100 ? -8.602 1.723 0.277 1.00 97.00 100 ALA A C 1
ATOM 766 O O . ALA A 1 100 ? -8.251 2.138 -0.825 1.00 97.00 100 ALA A O 1
ATOM 767 N N . GLN A 1 101 ? -8.912 2.559 1.272 1.00 96.06 101 GLN A N 1
ATOM 768 C CA . GLN A 1 101 ? -8.788 4.019 1.156 1.00 96.06 101 GLN A CA 1
ATOM 769 C C . GLN A 1 101 ? -7.331 4.459 0.947 1.00 96.06 101 GLN A C 1
ATOM 771 O O . GLN A 1 101 ? -7.062 5.288 0.072 1.00 96.06 101 GLN A O 1
ATOM 776 N N . THR A 1 102 ? -6.385 3.868 1.682 1.00 93.81 102 THR A N 1
ATOM 777 C CA . THR A 1 102 ? -4.947 4.119 1.511 1.00 93.81 102 THR A CA 1
ATOM 778 C C . THR A 1 102 ? -4.519 3.778 0.085 1.00 93.81 102 THR A C 1
ATOM 780 O O . THR A 1 102 ? -3.985 4.630 -0.618 1.00 93.81 102 THR A O 1
ATOM 783 N N . ILE A 1 103 ? -4.840 2.574 -0.396 1.00 94.75 103 ILE A N 1
ATOM 784 C CA . ILE A 1 103 ? -4.506 2.132 -1.758 1.00 94.75 103 ILE A CA 1
ATOM 785 C C . ILE A 1 103 ? -5.112 3.064 -2.813 1.00 94.75 103 ILE A C 1
ATOM 787 O O . ILE A 1 103 ? -4.422 3.486 -3.738 1.00 94.75 103 ILE A O 1
ATOM 791 N N . CYS A 1 104 ? -6.393 3.410 -2.675 1.00 95.00 104 CYS A N 1
ATOM 792 C CA . CYS A 1 104 ? -7.096 4.249 -3.643 1.00 95.00 104 CYS A CA 1
ATOM 793 C C . CYS A 1 104 ? -6.629 5.711 -3.666 1.00 95.00 104 CYS A C 1
ATOM 795 O O . CYS A 1 104 ? -6.866 6.395 -4.661 1.00 95.00 104 CYS A O 1
ATOM 797 N N . SER A 1 105 ? -5.985 6.197 -2.603 1.00 94.25 105 SER A N 1
ATOM 798 C CA . SER A 1 105 ? -5.427 7.555 -2.537 1.00 94.25 105 SER A CA 1
ATOM 799 C C . SER A 1 105 ? -3.946 7.627 -2.928 1.00 94.25 105 SER A C 1
ATOM 801 O O . SER A 1 105 ? -3.411 8.723 -3.115 1.00 94.25 105 SER A O 1
ATOM 803 N N . CYS A 1 106 ? -3.274 6.485 -3.108 1.00 91.38 106 CYS A N 1
ATOM 804 C CA . CYS A 1 106 ? -1.870 6.461 -3.489 1.00 91.38 106 CYS A CA 1
ATOM 805 C C . CYS A 1 106 ? -1.628 6.995 -4.906 1.00 91.38 106 CYS A C 1
ATOM 807 O O . CYS A 1 106 ? -2.187 6.522 -5.891 1.00 91.38 106 CYS A O 1
ATOM 809 N N . THR A 1 107 ? -0.691 7.939 -5.007 1.00 88.69 107 THR A N 1
ATOM 810 C CA . THR A 1 107 ? -0.224 8.528 -6.277 1.00 88.69 107 THR A CA 1
ATOM 811 C C . THR A 1 107 ? 1.252 8.252 -6.569 1.00 88.69 107 THR A C 1
ATOM 813 O O . THR A 1 107 ? 1.770 8.669 -7.603 1.00 88.69 107 THR A O 1
ATOM 816 N N . LYS A 1 108 ? 1.945 7.543 -5.667 1.00 88.56 108 LYS A N 1
ATOM 817 C CA . LYS A 1 108 ? 3.380 7.235 -5.748 1.00 88.56 108 LYS A CA 1
ATOM 818 C C . LYS A 1 108 ? 3.664 5.800 -5.309 1.00 88.56 108 LYS A C 1
ATOM 820 O O . LYS A 1 108 ? 2.932 5.247 -4.489 1.00 88.56 108 LYS A O 1
ATOM 825 N N . SER A 1 109 ? 4.764 5.233 -5.803 1.00 84.06 109 SER A N 1
ATOM 826 C CA . SER A 1 109 ? 5.177 3.850 -5.523 1.00 84.06 109 SER A CA 1
ATOM 827 C C . SER A 1 109 ? 5.463 3.613 -4.043 1.00 84.06 109 SER A C 1
ATOM 829 O O . SER A 1 109 ? 5.069 2.591 -3.492 1.00 84.06 109 SER A O 1
ATOM 831 N N . GLU A 1 110 ? 6.065 4.589 -3.360 1.00 89.06 110 GLU A N 1
ATOM 832 C CA . GLU A 1 110 ? 6.320 4.513 -1.920 1.00 89.06 110 GLU A CA 1
ATOM 833 C C . GLU A 1 110 ? 5.030 4.347 -1.105 1.00 89.06 110 GLU A C 1
ATOM 835 O O . GLU A 1 110 ? 4.992 3.535 -0.182 1.00 89.06 110 GLU A O 1
ATOM 840 N N . CYS A 1 111 ? 3.962 5.053 -1.485 1.00 90.69 111 CYS A N 1
ATOM 841 C CA . CYS A 1 111 ? 2.654 4.920 -0.847 1.00 90.69 111 CYS A CA 1
ATOM 842 C C . CYS A 1 111 ? 2.092 3.505 -1.034 1.00 90.69 111 CYS A C 1
ATOM 844 O O . CYS A 1 111 ? 1.695 2.870 -0.058 1.00 90.69 111 CYS A O 1
ATOM 846 N N . LEU A 1 112 ? 2.129 2.975 -2.265 1.00 89.00 112 LEU A N 1
ATOM 847 C CA . LEU A 1 112 ? 1.673 1.608 -2.545 1.00 89.00 112 LEU A CA 1
ATOM 848 C C . LEU A 1 112 ? 2.489 0.567 -1.773 1.00 89.00 112 LEU A C 1
ATOM 850 O O . LEU A 1 112 ? 1.919 -0.374 -1.229 1.00 89.00 112 LEU A O 1
ATOM 854 N N . ARG A 1 113 ? 3.806 0.759 -1.658 1.00 88.31 113 ARG A N 1
ATOM 855 C CA . ARG A 1 113 ? 4.681 -0.115 -0.868 1.00 88.31 113 ARG A CA 1
ATOM 856 C C . ARG A 1 113 ? 4.300 -0.111 0.614 1.00 88.31 113 ARG A C 1
ATOM 858 O O . ARG A 1 113 ? 4.265 -1.171 1.231 1.00 88.31 113 ARG A O 1
ATOM 865 N N . LEU A 1 114 ? 4.014 1.056 1.195 1.00 88.75 114 LEU A N 1
ATOM 866 C CA . LEU A 1 114 ? 3.551 1.150 2.584 1.00 88.75 114 LEU A CA 1
ATOM 867 C C . LEU A 1 114 ? 2.194 0.458 2.770 1.00 88.75 114 LEU A C 1
ATOM 869 O O . LEU A 1 114 ? 2.032 -0.295 3.727 1.00 88.75 114 LEU A 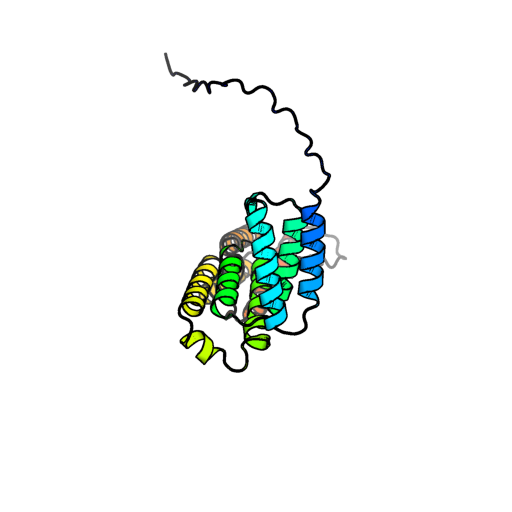O 1
ATOM 873 N N . ALA A 1 115 ? 1.267 0.627 1.824 1.00 91.12 115 ALA A N 1
ATOM 874 C CA . ALA A 1 115 ? -0.017 -0.069 1.845 1.00 91.12 115 ALA A CA 1
ATOM 875 C C . ALA A 1 115 ? 0.141 -1.599 1.740 1.00 91.12 115 ALA A C 1
ATOM 877 O O . ALA A 1 115 ? -0.551 -2.338 2.430 1.00 91.12 115 ALA A O 1
ATOM 878 N N . GLN A 1 116 ? 1.084 -2.093 0.932 1.00 89.06 116 GLN A N 1
ATOM 879 C CA . GLN A 1 116 ? 1.401 -3.526 0.845 1.00 89.06 116 GLN A CA 1
ATOM 880 C C . GLN A 1 116 ? 1.995 -4.071 2.152 1.00 89.06 116 GLN A C 1
ATOM 882 O O . GLN A 1 116 ? 1.671 -5.186 2.556 1.00 89.06 116 GLN A O 1
ATOM 887 N N . ILE A 1 117 ? 2.841 -3.295 2.837 1.00 90.50 117 ILE A N 1
ATOM 888 C CA . ILE A 1 117 ? 3.365 -3.664 4.161 1.00 90.50 117 ILE A CA 1
ATOM 889 C C . ILE A 1 117 ? 2.229 -3.722 5.188 1.00 90.50 117 ILE A C 1
ATOM 891 O O . ILE A 1 117 ? 2.154 -4.678 5.957 1.00 90.50 117 ILE A O 1
ATOM 895 N N . GLU A 1 118 ? 1.323 -2.742 5.177 1.00 91.19 118 GLU A N 1
ATOM 896 C CA . GLU A 1 118 ? 0.130 -2.748 6.029 1.00 91.19 118 GLU A CA 1
ATOM 897 C C . GLU A 1 118 ? -0.753 -3.968 5.736 1.00 91.19 118 GLU A C 1
ATOM 899 O O . GLU A 1 118 ? -1.111 -4.698 6.658 1.00 91.19 118 GLU A O 1
ATOM 904 N N . GLN A 1 119 ? -1.026 -4.261 4.461 1.00 93.06 119 GLN A N 1
ATOM 905 C CA . GLN A 1 119 ? -1.761 -5.458 4.054 1.00 93.06 119 GLN A CA 1
ATOM 906 C C . GLN A 1 119 ? -1.094 -6.732 4.576 1.00 93.06 119 GLN A C 1
ATOM 908 O O . GLN A 1 119 ? -1.773 -7.596 5.126 1.00 93.06 119 GLN A O 1
ATOM 913 N N . ALA A 1 120 ? 0.228 -6.854 4.439 1.00 90.50 120 ALA A N 1
ATOM 914 C CA . ALA A 1 120 ? 0.968 -8.005 4.940 1.00 90.50 120 ALA A CA 1
ATOM 915 C C . ALA A 1 120 ? 0.888 -8.116 6.471 1.00 90.50 120 ALA A C 1
ATOM 917 O O . ALA A 1 120 ? 0.766 -9.227 6.981 1.00 90.50 120 ALA A O 1
ATOM 918 N N . SER A 1 121 ? 0.910 -6.996 7.200 1.00 91.50 121 SER A N 1
ATOM 919 C CA . SER A 1 121 ? 0.712 -6.968 8.657 1.00 91.50 121 SER A CA 1
ATOM 920 C C . SER A 1 121 ? -0.690 -7.447 9.050 1.00 91.50 121 SER A C 1
ATOM 922 O O . SER A 1 121 ? -0.843 -8.284 9.944 1.00 91.50 121 SER A O 1
ATOM 924 N N . LEU A 1 122 ? -1.723 -7.001 8.328 1.00 93.12 122 LEU A N 1
ATOM 925 C CA . LEU A 1 122 ? -3.096 -7.450 8.548 1.00 93.12 122 LEU A CA 1
ATOM 926 C C . LEU A 1 122 ? -3.255 -8.941 8.231 1.00 93.12 122 LEU A C 1
ATOM 928 O O . LEU A 1 122 ? -3.761 -9.683 9.063 1.00 93.12 122 LEU A O 1
ATOM 932 N N . VAL A 1 123 ? -2.797 -9.397 7.066 1.00 92.31 123 VAL A N 1
ATOM 933 C CA . VAL A 1 123 ? -2.986 -10.778 6.592 1.00 92.31 123 VAL A CA 1
ATOM 934 C C . VAL A 1 123 ? -2.127 -11.774 7.369 1.00 92.31 123 VAL A C 1
ATOM 936 O O . VAL A 1 123 ? -2.637 -12.798 7.802 1.00 92.31 123 VAL A O 1
ATOM 939 N N . ASN A 1 124 ? -0.839 -11.489 7.577 1.00 90.56 124 ASN A N 1
ATOM 940 C CA . ASN A 1 124 ? 0.102 -12.444 8.178 1.00 90.56 124 ASN A CA 1
ATOM 941 C C . ASN A 1 124 ? 0.295 -12.256 9.685 1.00 90.56 124 ASN A C 1
ATOM 943 O O . ASN A 1 124 ? 0.804 -13.158 10.351 1.00 90.56 124 ASN A O 1
ATOM 947 N N . GLY A 1 125 ? -0.061 -11.090 10.220 1.00 89.69 125 GLY A N 1
ATOM 948 C CA . GLY A 1 125 ? -0.005 -10.808 11.649 1.00 89.69 125 GLY A CA 1
ATOM 949 C C . GLY A 1 125 ? -1.378 -10.973 12.276 1.00 89.69 125 GLY A C 1
ATOM 950 O O . GLY A 1 125 ? -1.628 -11.920 13.016 1.00 89.69 125 GLY A O 1
ATOM 951 N N . LYS A 1 126 ? -2.279 -10.045 11.961 1.00 92.31 126 LYS A N 1
ATOM 952 C CA . LYS A 1 126 ? -3.545 -9.906 12.677 1.00 92.31 126 LYS A CA 1
ATOM 953 C C . LYS A 1 126 ? -4.542 -11.012 12.341 1.00 92.31 126 LYS A C 1
ATOM 955 O O . LYS A 1 126 ? -5.024 -11.689 13.237 1.00 92.31 126 LYS A O 1
ATOM 960 N N . TYR A 1 127 ? -4.828 -11.254 11.072 1.00 94.56 127 TYR A N 1
ATOM 961 C CA . TYR A 1 127 ? -5.907 -12.139 10.622 1.00 94.56 127 TYR A CA 1
ATOM 962 C C . TYR A 1 127 ? -5.442 -13.523 10.162 1.00 94.56 127 TYR A C 1
ATOM 964 O O . TYR A 1 127 ? -6.267 -14.322 9.732 1.00 94.56 127 TYR A O 1
ATOM 972 N N . ARG A 1 128 ? -4.147 -13.833 10.298 1.00 91.94 128 ARG A N 1
ATOM 973 C CA . ARG A 1 128 ? -3.502 -15.030 9.733 1.00 91.94 128 ARG A CA 1
ATOM 974 C C . ARG A 1 128 ? -4.277 -16.323 9.940 1.00 91.94 128 ARG A C 1
ATOM 976 O O . ARG A 1 128 ? -4.435 -17.098 9.005 1.00 91.94 128 ARG A O 1
ATOM 983 N N . ASP A 1 129 ? -4.737 -16.555 11.162 1.00 92.38 129 ASP A N 1
ATOM 984 C CA . ASP A 1 129 ? -5.236 -17.870 11.554 1.00 92.38 129 ASP A CA 1
ATOM 985 C C . ASP A 1 129 ? -6.674 -18.142 11.064 1.00 92.38 129 ASP A C 1
ATOM 987 O O . ASP A 1 129 ? -7.107 -19.291 11.089 1.00 92.38 129 ASP A O 1
ATOM 991 N N . ASN A 1 130 ? -7.424 -17.121 10.617 1.00 93.06 130 ASN A N 1
ATOM 992 C CA . ASN A 1 130 ? -8.835 -17.279 10.227 1.00 93.06 130 ASN A CA 1
ATOM 993 C C . ASN A 1 130 ? -9.325 -16.288 9.148 1.00 93.06 130 ASN A C 1
ATOM 995 O O . ASN A 1 130 ? -10.523 -16.013 9.053 1.00 93.06 130 ASN A O 1
ATOM 999 N N . LEU A 1 131 ? -8.415 -15.728 8.342 1.00 93.38 131 LEU A N 1
ATOM 1000 C CA . LEU A 1 131 ? -8.724 -14.648 7.398 1.00 93.38 131 LEU A CA 1
ATOM 1001 C C . LEU A 1 131 ? -9.886 -14.990 6.457 1.00 93.38 131 LEU A C 1
ATOM 1003 O O . LEU A 1 131 ? -10.794 -14.178 6.306 1.00 93.38 131 LEU A O 1
ATOM 1007 N N . ASP A 1 132 ? -9.882 -16.179 5.853 1.00 92.19 132 ASP A N 1
ATOM 1008 C CA . ASP A 1 132 ? -10.888 -16.559 4.854 1.00 92.19 132 ASP A CA 1
ATOM 1009 C C . ASP A 1 132 ? -12.303 -16.592 5.444 1.00 92.19 132 ASP A C 1
ATOM 1011 O O . ASP A 1 132 ? -13.249 -16.088 4.835 1.00 92.19 132 ASP A O 1
ATOM 1015 N N . ALA A 1 133 ? -12.456 -17.142 6.652 1.00 94.56 133 ALA A N 1
ATOM 1016 C CA . ALA A 1 133 ? -13.747 -17.190 7.326 1.00 94.56 133 ALA A CA 1
ATOM 1017 C C . ALA A 1 133 ? -14.192 -15.797 7.795 1.00 94.56 133 ALA A C 1
ATOM 1019 O O . ALA A 1 133 ? -15.365 -15.454 7.652 1.00 94.56 133 ALA A O 1
ATOM 1020 N N . GLU A 1 134 ? -13.271 -14.977 8.317 1.00 94.19 134 GLU A N 1
ATOM 1021 C CA . GLU A 1 134 ? -13.577 -13.600 8.724 1.00 94.19 134 GLU A CA 1
ATOM 1022 C C . GLU A 1 134 ? -13.959 -12.715 7.522 1.00 94.19 134 GLU A C 1
ATOM 1024 O O . GLU A 1 134 ? -14.906 -11.932 7.614 1.00 94.19 134 GLU A O 1
ATOM 1029 N N . LEU A 1 135 ? -13.288 -12.871 6.373 1.00 93.44 135 LEU A N 1
ATOM 1030 C CA . LEU A 1 135 ? -13.646 -12.186 5.128 1.00 93.44 135 LEU A CA 1
ATOM 1031 C C . LEU A 1 135 ? -15.021 -12.629 4.626 1.00 93.44 135 LEU A C 1
ATOM 1033 O O . LEU A 1 135 ? -15.856 -11.780 4.315 1.00 93.44 135 LEU A O 1
ATOM 1037 N N . ALA A 1 136 ? -15.286 -13.939 4.597 1.00 92.62 136 ALA A N 1
ATOM 1038 C CA . ALA A 1 136 ? -16.578 -14.479 4.174 1.00 92.62 136 ALA A CA 1
ATOM 1039 C C . ALA A 1 136 ? -17.736 -14.002 5.069 1.00 92.62 136 ALA A C 1
ATOM 1041 O O . ALA A 1 136 ? -18.851 -13.801 4.587 1.00 92.62 136 ALA A O 1
ATOM 1042 N N . ALA A 1 137 ? -17.471 -13.788 6.360 1.00 94.62 137 ALA A N 1
ATOM 1043 C CA . ALA A 1 137 ? -18.441 -13.267 7.317 1.00 94.62 137 ALA A CA 1
ATOM 1044 C C . ALA A 1 137 ? -18.603 -11.733 7.272 1.00 94.62 137 ALA A C 1
ATOM 1046 O O . ALA A 1 137 ? -19.548 -11.213 7.868 1.00 94.62 137 ALA A O 1
ATOM 1047 N N . SER A 1 138 ? -17.725 -11.000 6.575 1.00 96.44 138 SER A N 1
ATOM 1048 C CA . SER A 1 138 ? -17.726 -9.532 6.522 1.00 96.44 138 SER A CA 1
ATOM 1049 C C . SER A 1 138 ? -17.934 -9.001 5.096 1.00 96.44 138 SER A C 1
ATOM 1051 O O . SER A 1 138 ? -16.978 -8.840 4.326 1.00 96.44 138 SER A O 1
ATOM 1053 N N . PRO A 1 139 ? -19.181 -8.635 4.730 1.00 96.31 139 PRO A N 1
ATOM 1054 C CA . PRO A 1 139 ? -19.470 -7.989 3.449 1.00 96.31 139 PRO A CA 1
ATOM 1055 C C . PRO A 1 139 ? -18.702 -6.677 3.253 1.00 96.31 139 PRO A C 1
ATOM 1057 O O . PRO A 1 139 ? -18.302 -6.361 2.135 1.00 96.31 139 PRO A O 1
ATOM 1060 N N . VAL A 1 140 ? -18.467 -5.934 4.341 1.00 95.69 140 VAL A N 1
ATOM 1061 C CA . VAL A 1 140 ? -17.716 -4.670 4.327 1.00 95.69 140 VAL A CA 1
ATOM 1062 C C . VAL A 1 140 ? -16.258 -4.919 3.944 1.00 95.69 140 VAL A C 1
ATOM 1064 O O . VAL A 1 140 ? -15.771 -4.317 2.991 1.00 95.69 140 VAL A O 1
ATOM 1067 N N . ALA A 1 141 ? -15.580 -5.865 4.604 1.00 96.38 141 ALA A N 1
ATOM 1068 C CA . ALA A 1 141 ? -14.195 -6.195 4.269 1.00 96.38 141 ALA A CA 1
ATOM 1069 C C . ALA A 1 141 ? -14.071 -6.737 2.837 1.00 96.38 141 ALA A C 1
ATOM 1071 O O . ALA A 1 141 ? -13.176 -6.342 2.092 1.00 96.38 141 ALA A O 1
ATOM 1072 N N . THR A 1 142 ? -15.014 -7.585 2.414 1.00 96.44 142 THR A N 1
ATOM 1073 C CA . THR A 1 142 ? -15.059 -8.108 1.041 1.00 96.44 142 THR A CA 1
ATOM 1074 C C . THR A 1 142 ? -15.191 -6.978 0.012 1.00 96.44 142 THR A C 1
ATOM 1076 O O . THR A 1 142 ? -14.435 -6.931 -0.962 1.00 96.44 142 THR A O 1
ATOM 1079 N N . ALA A 1 143 ? -16.105 -6.028 0.231 1.00 96.69 143 ALA A N 1
ATOM 1080 C CA . ALA A 1 143 ? -16.271 -4.868 -0.644 1.00 96.69 143 ALA A CA 1
ATOM 1081 C C . ALA A 1 143 ? -15.013 -3.983 -0.675 1.00 96.69 143 ALA A C 1
ATOM 1083 O O . ALA A 1 143 ? -14.614 -3.514 -1.746 1.00 96.69 143 ALA A O 1
ATOM 1084 N N . ALA A 1 144 ? -14.353 -3.803 0.471 1.00 97.38 144 ALA A N 1
ATOM 1085 C CA . ALA A 1 144 ? -13.103 -3.065 0.571 1.00 97.38 144 ALA A CA 1
ATOM 1086 C C . ALA A 1 144 ? -11.979 -3.711 -0.253 1.00 97.38 144 ALA A C 1
ATOM 1088 O O . ALA A 1 144 ? -11.318 -3.019 -1.027 1.00 97.38 144 ALA A O 1
ATOM 1089 N N . VAL A 1 145 ? -11.804 -5.036 -0.163 1.00 95.44 145 VAL A N 1
ATOM 1090 C CA . VAL A 1 145 ? -10.817 -5.788 -0.963 1.00 95.44 145 VAL A CA 1
ATOM 1091 C C . VAL A 1 145 ? -11.074 -5.609 -2.460 1.00 95.44 145 VAL A C 1
ATOM 1093 O O . VAL A 1 145 ? -10.152 -5.301 -3.217 1.00 95.44 145 VAL A O 1
ATOM 1096 N N . VAL A 1 146 ? -12.329 -5.740 -2.900 1.00 96.06 146 VAL A N 1
ATOM 1097 C CA . VAL A 1 146 ? -12.702 -5.535 -4.310 1.00 96.06 146 VAL A CA 1
ATOM 1098 C C . VAL A 1 146 ? -12.359 -4.115 -4.765 1.00 96.06 146 VAL A C 1
ATOM 1100 O O . VAL A 1 146 ? -11.781 -3.925 -5.838 1.00 96.06 146 VAL A O 1
ATOM 1103 N N . ARG A 1 147 ? -12.666 -3.108 -3.942 1.00 97.19 147 ARG A N 1
ATOM 1104 C CA . ARG A 1 147 ? -12.371 -1.703 -4.244 1.00 97.19 147 ARG A CA 1
ATOM 1105 C C . ARG A 1 147 ? -10.868 -1.425 -4.294 1.00 97.19 147 ARG A C 1
ATOM 1107 O O . ARG A 1 147 ? -10.416 -0.760 -5.224 1.00 97.19 147 ARG A O 1
ATOM 1114 N N . ALA A 1 148 ? -10.097 -1.966 -3.351 1.00 95.44 148 ALA A N 1
ATOM 1115 C CA . ALA A 1 148 ? -8.640 -1.877 -3.337 1.00 95.44 148 ALA A CA 1
ATOM 1116 C C . ALA A 1 148 ? -8.036 -2.450 -4.627 1.00 95.44 148 ALA A C 1
ATOM 1118 O O . ALA A 1 148 ? -7.260 -1.772 -5.299 1.00 95.44 148 ALA A O 1
ATOM 1119 N N . ASN A 1 149 ? -8.467 -3.649 -5.033 1.00 92.38 149 ASN A N 1
ATOM 1120 C CA . ASN A 1 149 ? -8.019 -4.286 -6.273 1.00 92.38 149 ASN A CA 1
ATOM 1121 C C . ASN A 1 149 ? -8.374 -3.453 -7.513 1.00 92.38 149 ASN A C 1
ATOM 1123 O O . ASN A 1 149 ? -7.544 -3.287 -8.407 1.00 92.38 149 ASN A O 1
ATOM 1127 N N . ALA A 1 150 ? -9.575 -2.869 -7.557 1.00 94.00 150 ALA A N 1
ATOM 1128 C CA . ALA A 1 150 ? -9.978 -1.979 -8.644 1.00 94.00 150 ALA A CA 1
ATOM 1129 C C . ALA A 1 150 ? -9.128 -0.695 -8.710 1.00 94.00 150 ALA A C 1
ATOM 1131 O O . ALA A 1 150 ? -8.894 -0.169 -9.798 1.00 94.00 150 ALA A O 1
ATOM 1132 N N . CYS A 1 151 ? -8.662 -0.183 -7.569 1.00 94.62 151 CYS A N 1
ATOM 1133 C CA . CYS A 1 151 ? -7.736 0.946 -7.517 1.00 94.62 151 CYS A CA 1
ATOM 1134 C C . CYS A 1 151 ? -6.323 0.551 -7.966 1.00 94.62 151 CYS A C 1
ATOM 1136 O O . CYS A 1 151 ? -5.754 1.249 -8.804 1.00 94.62 151 CYS A O 1
ATOM 1138 N N . LEU A 1 152 ? -5.794 -0.590 -7.505 1.00 91.56 152 LEU A N 1
ATOM 1139 C CA . LEU A 1 152 ? -4.498 -1.117 -7.956 1.00 91.56 152 LEU A CA 1
ATOM 1140 C C . LEU A 1 152 ? -4.473 -1.323 -9.473 1.00 91.56 152 LEU A C 1
ATOM 1142 O O . LEU A 1 152 ? -3.545 -0.868 -10.132 1.00 91.56 152 LEU A O 1
ATOM 1146 N N . ALA A 1 153 ? -5.528 -1.900 -10.051 1.00 90.25 153 ALA A N 1
ATOM 1147 C CA . ALA A 1 153 ? -5.620 -2.135 -11.493 1.00 90.25 153 ALA A CA 1
ATOM 1148 C C . ALA A 1 153 ? -5.535 -0.853 -12.349 1.00 90.25 153 ALA A C 1
ATOM 1150 O O . ALA A 1 153 ? -5.199 -0.924 -13.529 1.00 90.25 153 ALA A O 1
ATOM 1151 N N . LYS A 1 154 ? -5.832 0.326 -11.781 1.00 91.31 154 LYS A N 1
ATOM 1152 C CA . LYS A 1 154 ? -5.712 1.616 -12.485 1.00 91.31 154 LYS A CA 1
ATOM 1153 C C . LYS A 1 154 ? -4.290 2.166 -12.502 1.00 91.31 154 LYS A C 1
ATOM 1155 O O . LYS A 1 154 ? -3.996 3.018 -13.334 1.00 91.31 154 LYS A O 1
ATOM 1160 N N . VAL A 1 155 ? -3.449 1.741 -11.563 1.00 90.44 155 VAL A N 1
ATOM 1161 C CA . VAL A 1 155 ? -2.130 2.343 -11.324 1.00 90.44 155 VAL A CA 1
ATOM 1162 C C . VAL A 1 155 ? -0.975 1.361 -11.482 1.00 90.44 155 VAL A C 1
ATOM 1164 O O . VAL A 1 155 ? 0.162 1.793 -11.658 1.00 90.44 155 VAL A O 1
ATOM 1167 N N . MET A 1 156 ? -1.247 0.059 -11.444 1.00 90.69 156 MET A N 1
ATOM 1168 C CA . MET A 1 156 ? -0.258 -0.993 -11.642 1.00 90.69 156 MET A CA 1
ATOM 1169 C C . MET A 1 156 ? -0.241 -1.444 -13.097 1.00 90.69 156 MET A C 1
ATOM 1171 O O . MET A 1 156 ? -1.281 -1.761 -13.672 1.00 90.69 156 MET A O 1
ATOM 1175 N N . MET A 1 157 ? 0.951 -1.496 -13.685 1.00 91.44 157 MET A N 1
ATOM 1176 C CA . MET A 1 157 ? 1.146 -1.989 -15.040 1.00 91.44 157 MET A CA 1
ATOM 1177 C C . MET A 1 157 ? 0.813 -3.486 -15.095 1.00 91.44 157 MET A C 1
ATOM 1179 O O . MET A 1 157 ? 1.451 -4.261 -14.375 1.00 91.44 157 MET A O 1
ATOM 1183 N N . PRO A 1 158 ? -0.118 -3.920 -15.965 1.00 91.31 158 PRO A N 1
ATOM 1184 C CA . PRO A 1 158 ? -0.431 -5.332 -16.139 1.00 91.31 158 PRO A CA 1
ATOM 1185 C C . PRO A 1 158 ? 0.806 -6.144 -16.523 1.00 91.31 158 PRO A C 1
ATOM 1187 O O . PRO A 1 158 ? 1.624 -5.689 -17.326 1.00 91.31 158 PRO A O 1
ATOM 1190 N N . ALA A 1 159 ? 0.914 -7.377 -16.022 1.00 88.56 159 ALA A N 1
ATOM 1191 C CA . ALA A 1 159 ? 2.126 -8.170 -16.206 1.00 88.56 159 ALA A CA 1
ATOM 1192 C C . ALA A 1 159 ? 2.479 -8.436 -17.678 1.00 88.56 159 ALA A C 1
ATOM 1194 O O . ALA A 1 159 ? 3.635 -8.296 -18.077 1.00 88.56 159 ALA A O 1
ATOM 1195 N N . ALA A 1 160 ? 1.476 -8.738 -18.507 1.00 90.62 160 ALA A N 1
ATOM 1196 C CA . ALA A 1 160 ? 1.668 -8.924 -19.945 1.00 90.62 160 ALA A CA 1
ATOM 1197 C C . ALA A 1 160 ? 2.217 -7.658 -20.627 1.00 90.62 160 ALA A C 1
ATOM 1199 O O . ALA A 1 160 ? 3.140 -7.744 -21.436 1.00 90.62 160 ALA A O 1
ATOM 1200 N N . LEU A 1 161 ? 1.703 -6.483 -20.246 1.00 91.69 161 LEU A N 1
ATOM 1201 C CA . LEU A 1 161 ? 2.158 -5.203 -20.786 1.00 91.69 161 LEU A CA 1
ATOM 1202 C C . LEU A 1 161 ? 3.587 -4.880 -20.333 1.00 91.69 161 LEU A C 1
ATOM 1204 O O . LEU A 1 161 ? 4.379 -4.386 -21.132 1.00 91.69 161 LEU A O 1
ATOM 1208 N N . ALA A 1 162 ? 3.942 -5.186 -19.082 1.00 90.62 162 ALA A N 1
ATOM 1209 C CA . ALA A 1 162 ? 5.311 -5.027 -18.599 1.00 90.62 162 ALA A CA 1
ATOM 1210 C C . ALA A 1 162 ? 6.287 -5.865 -19.438 1.00 90.62 162 ALA A C 1
ATOM 1212 O O . ALA A 1 162 ? 7.255 -5.335 -19.981 1.00 90.62 162 ALA A O 1
ATOM 1213 N N . VAL A 1 163 ? 6.000 -7.153 -19.636 1.00 90.50 163 VAL A N 1
ATOM 1214 C CA . VAL A 1 163 ? 6.847 -8.025 -20.464 1.00 90.50 163 VAL A CA 1
ATOM 1215 C C . VAL A 1 163 ? 6.971 -7.491 -21.896 1.00 90.50 163 VAL A C 1
ATOM 1217 O O . VAL A 1 163 ? 8.082 -7.438 -22.430 1.00 90.50 163 VAL A O 1
ATOM 1220 N N . GLU A 1 164 ? 5.871 -7.044 -22.505 1.00 94.00 164 GLU A N 1
ATOM 1221 C CA . GLU A 1 164 ? 5.860 -6.479 -23.858 1.00 94.00 164 GLU A CA 1
ATOM 1222 C C . GLU A 1 164 ? 6.715 -5.209 -23.974 1.00 94.00 164 GLU A C 1
ATOM 1224 O O . GLU A 1 164 ? 7.574 -5.121 -24.858 1.00 94.00 164 GLU A O 1
ATOM 1229 N N . VAL A 1 165 ? 6.519 -4.237 -23.075 1.00 92.00 165 VAL A N 1
ATOM 1230 C CA . VAL A 1 165 ? 7.240 -2.956 -23.085 1.00 92.00 165 VAL A CA 1
ATOM 1231 C C . VAL A 1 165 ? 8.735 -3.183 -22.898 1.00 92.00 165 VAL A C 1
ATOM 1233 O O . VAL A 1 165 ? 9.539 -2.653 -23.669 1.00 92.00 165 VAL A O 1
ATOM 1236 N N . PHE A 1 166 ? 9.135 -3.995 -21.918 1.00 92.06 166 PHE A N 1
ATOM 1237 C CA . PHE A 1 166 ? 10.551 -4.270 -21.677 1.00 92.06 166 PHE A CA 1
ATOM 1238 C C . PHE A 1 166 ? 11.177 -5.060 -22.833 1.00 92.06 166 PHE A C 1
ATOM 1240 O O . PHE A 1 166 ? 12.251 -4.694 -23.297 1.00 92.06 166 PHE A O 1
ATOM 1247 N N . THR A 1 167 ? 10.496 -6.068 -23.382 1.00 94.56 167 THR A N 1
ATOM 1248 C CA . THR A 1 167 ? 11.026 -6.855 -24.510 1.00 94.56 167 THR A CA 1
ATOM 1249 C C . THR A 1 167 ? 11.186 -6.011 -25.774 1.00 94.56 167 THR A C 1
ATOM 1251 O O . THR A 1 167 ? 12.256 -5.998 -26.387 1.00 94.56 167 THR A O 1
ATOM 1254 N N . THR A 1 168 ? 10.136 -5.282 -26.158 1.00 95.75 168 THR A N 1
ATOM 1255 C CA . THR A 1 168 ? 10.112 -4.470 -27.384 1.00 95.75 168 THR A CA 1
ATOM 1256 C C . THR A 1 168 ? 11.138 -3.355 -27.314 1.00 95.75 168 THR A C 1
ATOM 1258 O O . THR A 1 168 ? 11.895 -3.144 -28.262 1.00 95.75 168 THR A O 1
ATOM 1261 N N . SER A 1 169 ? 11.208 -2.676 -26.169 1.00 93.69 169 SER A N 1
ATOM 1262 C CA . SER A 1 169 ? 12.186 -1.622 -25.958 1.00 93.69 169 SER A CA 1
ATOM 1263 C C . SER A 1 169 ? 13.611 -2.203 -26.020 1.00 93.69 169 SER A C 1
ATOM 1265 O O . SER A 1 169 ? 14.419 -1.703 -26.802 1.00 93.69 169 SER A O 1
ATOM 1267 N N . THR A 1 170 ? 13.924 -3.302 -25.322 1.00 94.44 170 THR A N 1
ATOM 1268 C CA . THR A 1 170 ? 15.256 -3.938 -25.386 1.00 94.44 170 THR A CA 1
ATOM 1269 C C . THR A 1 170 ? 15.647 -4.313 -26.810 1.00 94.44 170 THR A C 1
ATOM 1271 O O . THR A 1 170 ? 16.761 -4.013 -27.236 1.00 94.44 170 THR A O 1
ATOM 1274 N N . HIS A 1 171 ? 14.740 -4.903 -27.588 1.00 97.38 171 HIS A N 1
ATOM 1275 C CA . HIS A 1 171 ? 15.017 -5.212 -28.990 1.00 97.38 171 HIS A CA 1
ATOM 1276 C C . HIS A 1 171 ? 15.260 -3.961 -29.842 1.00 97.38 171 HIS A C 1
ATOM 1278 O O . HIS A 1 171 ? 16.211 -3.945 -30.622 1.00 97.38 171 HIS A O 1
ATOM 1284 N N . ALA A 1 172 ? 14.459 -2.908 -29.667 1.00 96.38 172 ALA A N 1
ATOM 1285 C CA . ALA A 1 172 ? 14.636 -1.649 -30.383 1.00 96.38 172 ALA A CA 1
ATOM 1286 C C . ALA A 1 172 ? 15.968 -0.965 -30.031 1.00 96.38 172 ALA A C 1
ATOM 1288 O O . ALA A 1 172 ? 16.679 -0.522 -30.930 1.00 96.38 172 ALA A O 1
ATOM 1289 N N . MET A 1 173 ? 16.358 -0.951 -28.751 1.00 94.50 173 MET A N 1
ATOM 1290 C CA . MET A 1 173 ? 17.647 -0.407 -28.316 1.00 94.50 173 MET A CA 1
ATOM 1291 C C . MET A 1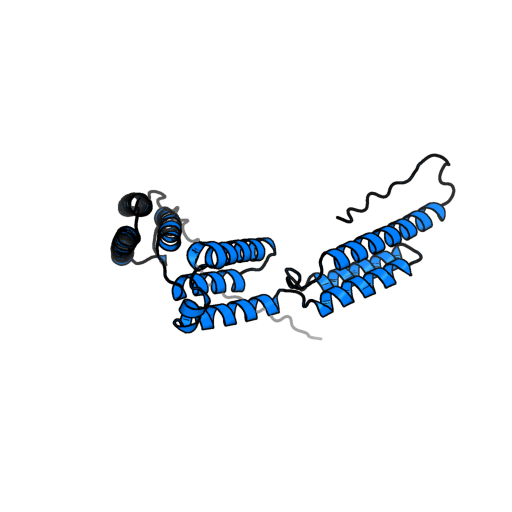 173 ? 18.820 -1.170 -28.934 1.00 94.50 173 MET A C 1
ATOM 1293 O O . MET A 1 173 ? 19.752 -0.569 -29.455 1.00 94.50 173 MET A O 1
ATOM 1297 N N . CYS A 1 174 ? 18.753 -2.502 -28.951 1.00 95.25 174 CYS A N 1
ATOM 1298 C CA . CYS A 1 174 ? 19.784 -3.332 -29.575 1.00 95.25 174 CYS A CA 1
ATOM 1299 C C . CYS A 1 174 ? 19.864 -3.195 -31.102 1.00 95.25 174 CYS A C 1
ATOM 1301 O O . CYS A 1 174 ? 20.866 -3.598 -31.690 1.00 95.25 174 CYS A O 1
ATOM 1303 N N . ALA A 1 175 ? 18.831 -2.652 -31.749 1.00 96.50 175 ALA A N 1
ATOM 1304 C CA . ALA A 1 175 ? 18.835 -2.360 -33.179 1.00 96.50 175 ALA A CA 1
ATOM 1305 C C . ALA A 1 175 ? 19.377 -0.956 -33.506 1.00 96.50 175 ALA A C 1
ATOM 1307 O O . ALA A 1 175 ? 19.660 -0.673 -34.675 1.00 96.50 175 ALA A O 1
ATOM 1308 N N . CYS A 1 176 ? 19.524 -0.079 -32.508 1.00 93.31 176 CYS A N 1
ATOM 1309 C CA . CYS A 1 176 ? 20.051 1.262 -32.712 1.00 93.31 176 CYS A CA 1
ATOM 1310 C C . CYS A 1 176 ? 21.530 1.244 -33.110 1.00 93.31 176 CYS A C 1
ATOM 1312 O O . CYS A 1 176 ? 22.313 0.406 -32.667 1.00 93.31 176 CYS A O 1
ATOM 1314 N N . LYS A 1 177 ? 21.904 2.200 -33.965 1.00 91.69 177 LYS A N 1
ATOM 1315 C CA . LYS A 1 177 ? 23.281 2.384 -34.453 1.00 91.69 177 LYS A CA 1
ATOM 1316 C C . LYS A 1 177 ? 23.916 3.697 -33.999 1.00 91.69 177 LYS A C 1
ATOM 1318 O O . LYS A 1 177 ? 25.118 3.855 -34.159 1.00 91.69 177 LYS A O 1
ATOM 1323 N N . ASP A 1 178 ? 23.108 4.605 -33.463 1.00 89.81 178 ASP A N 1
ATOM 1324 C CA . ASP A 1 178 ? 23.498 5.950 -33.055 1.00 89.81 178 ASP A CA 1
ATOM 1325 C C . ASP A 1 178 ? 22.684 6.406 -31.834 1.00 89.81 178 ASP A C 1
ATOM 1327 O O . ASP A 1 178 ? 21.657 5.813 -31.464 1.00 89.81 178 ASP A O 1
ATOM 1331 N N . MET A 1 179 ? 23.153 7.485 -31.208 1.00 88.81 179 MET A N 1
ATOM 1332 C CA . MET A 1 179 ? 22.520 8.045 -30.013 1.00 88.81 179 MET A CA 1
ATOM 1333 C C . MET A 1 179 ? 21.144 8.673 -30.287 1.00 88.81 179 MET A C 1
ATOM 1335 O O . MET A 1 179 ? 20.327 8.767 -29.369 1.00 88.81 179 MET A O 1
ATOM 1339 N N . ALA A 1 180 ? 20.842 9.067 -31.529 1.00 90.31 180 ALA A N 1
ATOM 1340 C CA . ALA A 1 180 ? 19.543 9.636 -31.889 1.00 90.31 180 ALA A CA 1
ATOM 1341 C C . ALA A 1 180 ? 18.432 8.571 -31.865 1.00 90.31 180 ALA A C 1
ATOM 1343 O O . ALA A 1 180 ? 17.357 8.797 -31.299 1.00 90.31 180 ALA A O 1
ATOM 1344 N N . CYS A 1 181 ? 18.707 7.383 -32.409 1.00 93.50 181 CYS A N 1
ATOM 1345 C CA . CYS A 1 181 ? 17.849 6.213 -32.285 1.00 93.50 181 CYS A CA 1
ATOM 1346 C C . CYS A 1 181 ? 17.665 5.838 -30.813 1.00 93.50 181 CYS A C 1
ATOM 1348 O O . CYS A 1 181 ? 16.528 5.740 -30.349 1.00 93.50 181 CYS A O 1
ATOM 1350 N N . ALA A 1 182 ? 18.764 5.711 -30.059 1.00 90.19 182 ALA A N 1
ATOM 1351 C CA . ALA A 1 182 ? 18.713 5.347 -28.645 1.00 90.19 182 ALA A CA 1
ATOM 1352 C C . ALA A 1 182 ? 17.850 6.323 -27.824 1.00 90.19 182 ALA A C 1
ATOM 1354 O O . ALA A 1 182 ? 17.001 5.893 -27.039 1.00 90.19 182 ALA A O 1
ATOM 1355 N N . ALA A 1 183 ? 17.985 7.633 -28.062 1.00 88.31 183 ALA A N 1
ATOM 1356 C CA . ALA A 1 183 ? 17.158 8.664 -27.435 1.00 88.31 183 ALA A CA 1
ATOM 1357 C C . ALA A 1 183 ? 15.663 8.514 -27.754 1.00 88.31 183 ALA A C 1
ATOM 1359 O O . ALA A 1 183 ? 14.820 8.672 -26.867 1.00 88.31 183 ALA A O 1
ATOM 1360 N N . SER A 1 184 ? 15.323 8.156 -28.995 1.00 93.69 184 SER A N 1
ATOM 1361 C CA . SER A 1 184 ? 13.938 7.883 -29.392 1.00 93.69 184 SER A CA 1
ATOM 1362 C C . SER A 1 184 ? 13.356 6.681 -28.640 1.00 93.69 184 SER A C 1
ATOM 1364 O O . SER A 1 184 ? 12.256 6.777 -28.091 1.00 93.69 184 SER A O 1
ATOM 1366 N N . VAL A 1 185 ? 14.102 5.573 -28.538 1.00 93.25 185 VAL A N 1
ATOM 1367 C CA . VAL A 1 185 ? 13.636 4.377 -27.815 1.00 93.25 185 VAL A CA 1
ATOM 1368 C C . VAL A 1 185 ? 13.509 4.653 -26.311 1.00 93.25 185 VAL A C 1
ATOM 1370 O O . VAL A 1 185 ? 12.516 4.248 -25.706 1.00 93.25 185 VAL A O 1
ATOM 1373 N N . MET A 1 186 ? 14.452 5.390 -25.705 1.00 89.31 186 MET A N 1
ATOM 1374 C CA . MET A 1 186 ? 14.359 5.823 -24.300 1.00 89.31 186 MET A CA 1
ATOM 1375 C C . MET A 1 186 ? 13.068 6.603 -24.043 1.00 89.31 186 MET A C 1
ATOM 1377 O O . MET A 1 186 ? 12.306 6.251 -23.144 1.00 89.31 186 MET A O 1
ATOM 1381 N N . LYS A 1 187 ? 12.770 7.595 -24.890 1.00 89.31 187 LYS A N 1
ATOM 1382 C 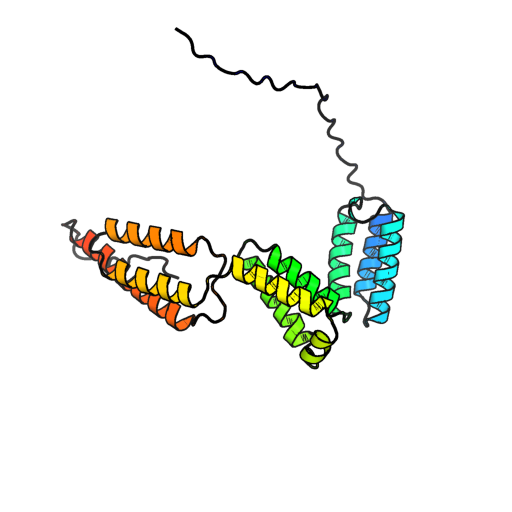CA . LYS A 1 187 ? 11.554 8.408 -24.782 1.00 89.31 187 LYS A CA 1
ATOM 1383 C C . LYS A 1 187 ? 10.276 7.577 -24.930 1.00 89.31 187 LYS A C 1
ATOM 1385 O O . LYS A 1 187 ? 9.306 7.808 -24.212 1.00 89.31 187 LYS A O 1
ATOM 1390 N N . GLN A 1 188 ? 10.249 6.616 -25.855 1.00 90.44 188 GLN A N 1
ATOM 1391 C CA . GLN A 1 188 ? 9.092 5.730 -26.038 1.00 90.44 188 GLN A CA 1
ATOM 1392 C C . GLN A 1 188 ? 8.866 4.831 -24.820 1.00 90.44 188 GLN A C 1
ATOM 1394 O O . GLN A 1 188 ? 7.733 4.706 -24.354 1.00 90.44 188 GLN A O 1
ATOM 1399 N N . ARG A 1 189 ? 9.939 4.243 -24.280 1.00 90.38 189 ARG A N 1
ATOM 1400 C CA . ARG A 1 189 ? 9.877 3.422 -23.068 1.00 90.38 189 ARG A CA 1
ATOM 1401 C C . ARG A 1 189 ? 9.401 4.244 -21.872 1.00 90.38 189 ARG A C 1
ATOM 1403 O O . ARG A 1 189 ? 8.492 3.811 -21.173 1.00 90.38 189 ARG A O 1
ATOM 1410 N N . GLU A 1 190 ? 9.951 5.438 -21.670 1.00 88.94 190 GLU A N 1
ATOM 1411 C CA . GLU A 1 190 ? 9.515 6.353 -20.611 1.00 88.94 190 GLU A CA 1
ATOM 1412 C C . GLU A 1 190 ? 8.030 6.709 -20.752 1.00 88.94 190 GLU A C 1
ATOM 1414 O O . GLU A 1 190 ? 7.281 6.608 -19.786 1.00 88.94 190 GLU A O 1
ATOM 1419 N N . ALA A 1 191 ? 7.563 7.044 -21.957 1.00 87.50 191 ALA A N 1
ATOM 1420 C CA . ALA A 1 191 ? 6.153 7.348 -22.207 1.00 87.50 191 ALA A CA 1
ATOM 1421 C C . ALA A 1 191 ? 5.213 6.148 -21.968 1.00 87.50 191 ALA A C 1
ATOM 1423 O O . ALA A 1 191 ? 4.042 6.338 -21.627 1.00 87.50 191 ALA A O 1
ATOM 1424 N N . ALA A 1 192 ? 5.702 4.919 -22.161 1.00 88.38 192 ALA A N 1
ATOM 1425 C CA . ALA A 1 192 ? 4.956 3.700 -21.865 1.00 88.38 192 ALA A CA 1
ATOM 1426 C C . ALA A 1 192 ? 4.899 3.401 -20.356 1.00 88.38 192 ALA A C 1
ATOM 1428 O O . ALA A 1 192 ? 3.871 2.926 -19.871 1.00 88.38 192 ALA A O 1
ATOM 1429 N N . LEU A 1 193 ? 5.976 3.697 -19.620 1.00 87.19 193 LEU A N 1
ATOM 1430 C CA . LEU A 1 193 ? 6.103 3.423 -18.186 1.00 87.19 193 LEU A CA 1
ATOM 1431 C C . LEU A 1 193 ? 5.495 4.519 -17.301 1.00 87.19 193 LEU A C 1
ATOM 1433 O O . LEU A 1 193 ? 4.884 4.197 -16.290 1.00 87.19 193 LEU A O 1
ATOM 1437 N N . SER A 1 194 ? 5.600 5.794 -17.685 1.00 85.56 194 SER A N 1
ATOM 1438 C CA . SER A 1 194 ? 5.231 6.956 -16.851 1.00 85.56 194 SER A CA 1
ATOM 1439 C C . SER A 1 194 ? 3.749 7.053 -16.485 1.00 85.56 194 SER A C 1
ATOM 1441 O O . SER A 1 194 ? 3.369 7.842 -15.625 1.00 85.56 194 SER A O 1
ATOM 1443 N N . LYS A 1 195 ? 2.902 6.246 -17.128 1.00 86.25 195 LYS A N 1
ATOM 1444 C CA . LYS A 1 195 ? 1.468 6.135 -16.834 1.00 86.25 195 LYS A CA 1
ATOM 1445 C C . LYS A 1 195 ? 1.174 5.247 -15.625 1.00 86.25 195 LYS A C 1
ATOM 1447 O O . LYS A 1 195 ? 0.042 5.235 -15.154 1.00 86.25 195 LYS A O 1
ATOM 1452 N N . TRP A 1 196 ? 2.168 4.501 -15.156 1.00 89.62 196 TRP A N 1
ATOM 1453 C CA . TRP A 1 196 ? 2.027 3.496 -14.115 1.00 89.62 196 TRP A CA 1
ATOM 1454 C C . TRP A 1 196 ? 2.864 3.876 -12.902 1.00 89.62 196 TRP A C 1
ATOM 1456 O O . TRP A 1 196 ? 3.961 4.417 -13.026 1.00 89.62 196 TRP A O 1
ATOM 1466 N N . ILE A 1 197 ? 2.336 3.584 -11.720 1.00 86.62 197 ILE A N 1
ATOM 1467 C CA . ILE A 1 197 ? 3.024 3.825 -10.453 1.00 86.62 197 ILE A CA 1
ATOM 1468 C C . ILE A 1 197 ? 3.996 2.678 -10.142 1.00 86.62 197 ILE A C 1
ATOM 1470 O O . ILE A 1 197 ? 5.083 2.920 -9.622 1.00 86.62 197 ILE A O 1
ATOM 1474 N N . ASP A 1 198 ? 3.609 1.438 -10.445 1.00 85.81 198 ASP A N 1
ATOM 1475 C CA . ASP A 1 198 ? 4.426 0.231 -10.262 1.00 85.81 198 ASP A CA 1
ATOM 1476 C C . ASP A 1 198 ? 3.977 -0.862 -11.253 1.00 85.81 198 ASP A C 1
ATOM 1478 O O . ASP A 1 198 ? 3.031 -0.666 -12.018 1.00 85.81 198 ASP A O 1
ATOM 1482 N N . MET A 1 199 ? 4.642 -2.012 -11.254 1.00 87.06 199 MET A N 1
ATOM 1483 C CA . MET A 1 199 ? 4.269 -3.208 -12.010 1.00 87.06 199 MET A CA 1
ATOM 1484 C C . MET A 1 199 ? 3.498 -4.197 -11.141 1.00 87.06 199 MET A C 1
ATOM 1486 O O . MET A 1 199 ? 3.787 -4.333 -9.952 1.00 87.06 199 MET A O 1
ATOM 1490 N N . ASP A 1 200 ? 2.558 -4.920 -11.755 1.00 85.00 200 ASP A N 1
ATOM 1491 C CA . ASP A 1 200 ? 1.818 -6.013 -11.120 1.00 85.00 200 ASP A CA 1
ATOM 1492 C C . ASP A 1 200 ? 2.765 -6.985 -10.372 1.00 85.00 200 ASP A C 1
ATOM 1494 O O . ASP A 1 200 ? 3.817 -7.344 -10.915 1.00 85.00 200 ASP A O 1
ATOM 1498 N N . PRO A 1 201 ? 2.437 -7.435 -9.143 1.00 79.88 201 PRO A N 1
ATOM 1499 C CA . PRO A 1 201 ? 3.320 -8.304 -8.364 1.00 79.88 201 PRO A CA 1
ATOM 1500 C C . PRO A 1 201 ? 3.580 -9.670 -9.013 1.00 79.88 201 PRO A C 1
ATOM 1502 O O . PRO A 1 201 ? 4.569 -10.316 -8.678 1.00 79.88 201 PRO A O 1
ATOM 1505 N N . SER A 1 202 ? 2.714 -10.109 -9.933 1.00 83.88 202 SER A N 1
ATOM 1506 C CA . SER A 1 202 ? 2.887 -11.344 -10.708 1.00 83.88 202 SER A CA 1
ATOM 1507 C C . SER A 1 202 ? 3.929 -11.229 -11.823 1.00 83.88 202 SER A C 1
ATOM 1509 O O . SER A 1 202 ? 4.289 -12.241 -12.427 1.00 83.88 202 SER A O 1
ATOM 1511 N N . VAL A 1 203 ? 4.440 -10.025 -12.106 1.00 84.69 203 VAL A N 1
ATOM 1512 C CA . VAL A 1 203 ? 5.559 -9.847 -13.034 1.00 84.69 203 VAL A CA 1
ATOM 1513 C C . VAL A 1 203 ? 6.781 -10.589 -12.508 1.00 84.69 203 VAL A C 1
ATOM 1515 O O . VAL A 1 203 ? 7.269 -10.313 -11.411 1.00 84.69 203 VAL A O 1
ATOM 1518 N N . ASP A 1 204 ? 7.332 -11.476 -13.336 1.00 85.69 204 ASP A N 1
ATOM 1519 C CA . ASP A 1 204 ? 8.633 -12.083 -13.082 1.00 85.69 204 ASP A CA 1
ATOM 1520 C C . ASP A 1 204 ? 9.733 -11.011 -13.146 1.00 85.69 204 ASP A C 1
ATOM 1522 O O . ASP A 1 204 ? 10.265 -10.659 -14.207 1.00 85.69 204 ASP A O 1
ATOM 1526 N N . ARG A 1 205 ? 10.078 -10.483 -11.970 1.00 81.62 205 ARG A N 1
ATOM 1527 C CA . ARG A 1 205 ? 11.096 -9.443 -11.812 1.00 81.62 205 ARG A CA 1
ATOM 1528 C C . ARG A 1 205 ? 12.483 -9.917 -12.251 1.00 81.62 205 ARG A C 1
ATOM 1530 O O . ARG A 1 205 ? 13.282 -9.077 -12.657 1.00 81.62 205 ARG A O 1
ATOM 1537 N N . THR A 1 206 ? 12.768 -11.220 -12.238 1.00 84.12 206 THR A N 1
ATOM 1538 C CA . THR A 1 206 ? 14.038 -11.759 -12.743 1.00 84.12 206 THR A CA 1
ATOM 1539 C C . THR A 1 206 ? 14.114 -11.632 -14.261 1.00 84.12 206 THR A C 1
ATOM 1541 O O . THR A 1 206 ? 15.118 -11.150 -14.787 1.00 84.12 206 THR A O 1
ATOM 1544 N N . SER A 1 207 ? 13.041 -11.974 -14.976 1.00 83.88 207 SER A N 1
ATOM 1545 C CA . SER A 1 207 ? 12.970 -11.771 -16.428 1.00 83.88 207 SER A CA 1
ATOM 1546 C C . SER A 1 207 ? 13.085 -10.293 -16.813 1.00 83.88 207 SER A C 1
ATOM 1548 O O . SER A 1 207 ? 13.826 -9.950 -17.738 1.00 83.88 207 SER A O 1
ATOM 1550 N N . ILE A 1 208 ? 12.428 -9.398 -16.068 1.00 84.62 208 ILE A N 1
ATOM 1551 C CA . ILE A 1 208 ? 12.557 -7.950 -16.282 1.00 84.62 208 ILE A CA 1
ATOM 1552 C C . ILE A 1 208 ? 13.987 -7.460 -16.023 1.00 84.62 208 ILE A C 1
ATOM 1554 O O . ILE A 1 208 ? 14.518 -6.691 -16.826 1.00 84.62 208 ILE A O 1
ATOM 1558 N N . ALA A 1 209 ? 14.641 -7.932 -14.959 1.00 83.62 209 ALA A N 1
ATOM 1559 C CA . ALA A 1 209 ? 16.028 -7.581 -14.661 1.00 83.62 209 ALA A CA 1
ATOM 1560 C C . ALA A 1 209 ? 16.989 -8.031 -15.777 1.00 83.62 209 ALA A C 1
ATOM 1562 O O . ALA A 1 209 ? 17.857 -7.264 -16.191 1.00 83.62 209 ALA A O 1
ATOM 1563 N N . ASN A 1 210 ? 16.788 -9.227 -16.338 1.00 85.19 210 ASN A N 1
ATOM 1564 C CA . ASN A 1 210 ? 17.579 -9.714 -17.471 1.00 85.19 210 ASN A CA 1
ATOM 1565 C C . ASN A 1 210 ? 17.384 -8.846 -18.728 1.00 85.19 210 ASN A C 1
ATOM 1567 O O . ASN A 1 210 ? 18.352 -8.511 -19.415 1.00 85.19 210 ASN A O 1
ATOM 1571 N N . LEU A 1 211 ? 16.143 -8.440 -19.023 1.00 86.50 211 LEU A N 1
ATOM 1572 C CA . LEU A 1 211 ? 15.842 -7.525 -20.131 1.00 86.50 211 LEU A CA 1
ATOM 1573 C C . LEU A 1 211 ? 16.462 -6.139 -19.920 1.00 86.50 211 LEU A C 1
ATOM 1575 O O . LEU A 1 211 ? 16.951 -5.548 -20.886 1.00 86.50 211 LEU A O 1
ATOM 1579 N N . ALA A 1 212 ? 16.469 -5.642 -18.681 1.00 83.94 212 ALA A N 1
ATOM 1580 C CA . ALA A 1 212 ? 17.107 -4.384 -18.311 1.00 83.94 212 ALA A CA 1
ATOM 1581 C C . ALA A 1 212 ? 18.634 -4.452 -18.470 1.00 83.94 212 ALA A C 1
ATOM 1583 O O . ALA A 1 212 ? 19.211 -3.565 -19.094 1.00 83.94 212 ALA A O 1
ATOM 1584 N N . SER A 1 213 ? 19.275 -5.536 -18.021 1.00 86.56 213 SER A N 1
ATOM 1585 C CA . SER A 1 213 ? 20.712 -5.760 -18.234 1.00 86.56 213 SER A CA 1
ATOM 1586 C C . SER A 1 213 ? 21.059 -5.738 -19.723 1.00 86.56 213 SER A C 1
ATOM 1588 O O . SER A 1 213 ? 21.927 -4.985 -20.154 1.00 86.56 213 SER A O 1
ATOM 1590 N N . ARG A 1 214 ? 20.317 -6.494 -20.541 1.00 91.06 214 ARG A N 1
ATOM 1591 C CA . ARG A 1 214 ? 20.539 -6.543 -21.993 1.00 91.06 214 ARG A CA 1
ATOM 1592 C C . ARG A 1 214 ? 20.314 -5.190 -22.670 1.00 91.06 214 ARG A C 1
ATOM 1594 O O . ARG A 1 214 ? 21.028 -4.850 -23.610 1.00 91.06 214 ARG A O 1
ATOM 1601 N N . TRP A 1 215 ? 19.318 -4.427 -22.223 1.00 88.56 215 TRP A N 1
ATOM 1602 C CA . TRP A 1 215 ? 19.091 -3.061 -22.698 1.00 88.56 215 TRP A CA 1
ATOM 1603 C C . TRP A 1 215 ? 20.334 -2.188 -22.473 1.00 88.56 215 TRP A C 1
ATOM 1605 O O . TRP A 1 215 ? 20.747 -1.467 -23.381 1.00 88.56 215 TRP A O 1
ATOM 1615 N N . CYS A 1 216 ? 20.953 -2.289 -21.297 1.00 86.25 216 CYS A N 1
ATOM 1616 C CA . CYS A 1 216 ? 22.143 -1.523 -20.937 1.00 86.25 216 CYS A CA 1
ATOM 1617 C C . CYS A 1 216 ? 23.365 -1.921 -21.768 1.00 86.25 216 CYS A C 1
ATOM 1619 O O . CYS A 1 216 ? 24.016 -1.040 -22.327 1.00 86.25 216 CYS A O 1
ATOM 1621 N N . ASP A 1 217 ? 23.588 -3.221 -21.984 1.00 90.25 217 ASP A N 1
ATOM 1622 C CA . ASP A 1 217 ? 24.651 -3.708 -22.878 1.00 90.25 217 ASP A CA 1
ATOM 1623 C C . ASP A 1 217 ? 24.502 -3.175 -24.314 1.00 90.25 217 ASP A C 1
ATOM 1625 O O . ASP A 1 217 ? 25.470 -3.043 -25.068 1.00 90.25 217 ASP A O 1
ATOM 1629 N N . CYS A 1 218 ? 23.265 -2.944 -24.756 1.00 91.69 218 CYS A N 1
ATOM 1630 C CA . CYS A 1 218 ? 22.979 -2.392 -26.075 1.00 91.69 218 CYS A CA 1
ATOM 1631 C C . CYS A 1 218 ? 23.189 -0.872 -26.115 1.00 91.69 218 CYS A C 1
ATOM 1633 O O . CYS A 1 218 ? 23.819 -0.383 -27.050 1.00 91.69 218 CYS A O 1
ATOM 1635 N N . MET A 1 219 ? 22.763 -0.141 -25.081 1.00 88.12 219 MET A N 1
ATOM 1636 C CA . MET A 1 219 ? 23.065 1.288 -24.924 1.00 88.12 219 MET A CA 1
ATOM 1637 C C . MET A 1 219 ? 24.571 1.569 -24.896 1.00 88.12 219 MET A C 1
ATOM 1639 O O . MET A 1 219 ? 25.039 2.476 -25.583 1.00 88.12 219 MET A O 1
ATOM 1643 N N . GLU A 1 220 ? 25.341 0.783 -24.142 1.00 87.94 220 GLU A N 1
ATOM 1644 C CA . GLU A 1 220 ? 26.797 0.933 -24.069 1.00 87.94 220 GLU A CA 1
ATOM 1645 C C . GLU A 1 220 ? 27.439 0.740 -25.450 1.00 87.94 220 GLU A C 1
ATOM 1647 O O . GLU A 1 220 ? 28.281 1.535 -25.867 1.00 87.94 220 GLU A O 1
ATOM 1652 N N . ARG A 1 221 ? 26.986 -0.262 -26.215 1.00 87.75 221 ARG A N 1
ATOM 1653 C CA . ARG A 1 221 ? 27.459 -0.490 -27.589 1.00 87.75 221 ARG A CA 1
ATOM 1654 C C . ARG A 1 221 ? 27.196 0.696 -28.510 1.00 87.75 221 ARG A C 1
ATOM 1656 O O . ARG A 1 221 ? 28.085 1.049 -29.285 1.00 87.75 221 ARG A O 1
ATOM 1663 N N . VAL A 1 222 ? 26.015 1.305 -28.420 1.00 86.19 222 VAL A N 1
ATOM 1664 C CA . VAL A 1 222 ? 25.676 2.509 -29.192 1.00 86.19 222 VAL A CA 1
ATOM 1665 C C . VAL A 1 222 ? 26.584 3.675 -28.793 1.00 86.19 222 VAL A C 1
ATOM 1667 O O . VAL A 1 222 ? 27.186 4.302 -29.662 1.00 86.19 222 VAL A O 1
ATOM 1670 N N . ALA A 1 223 ? 26.764 3.915 -27.492 1.00 84.12 223 ALA A N 1
ATOM 1671 C CA . ALA A 1 223 ? 27.618 4.993 -26.992 1.00 84.12 223 ALA A CA 1
ATOM 1672 C C . ALA A 1 223 ? 29.087 4.824 -27.424 1.00 84.12 223 ALA A C 1
ATOM 1674 O O . ALA A 1 223 ? 29.723 5.772 -27.883 1.00 84.12 223 ALA A O 1
ATOM 1675 N N . VAL A 1 224 ? 29.626 3.604 -27.342 1.00 83.75 224 VAL A N 1
ATOM 1676 C CA . VAL A 1 224 ? 30.995 3.298 -27.782 1.00 83.75 224 VAL A CA 1
ATOM 1677 C C . VAL A 1 224 ? 31.155 3.472 -29.295 1.00 83.75 224 VAL A C 1
ATOM 1679 O O . VAL A 1 224 ? 32.205 3.939 -29.742 1.00 83.75 224 VAL A O 1
ATOM 1682 N N . ALA A 1 225 ? 30.152 3.093 -30.093 1.00 80.25 225 ALA A N 1
ATOM 1683 C CA . ALA A 1 225 ? 30.182 3.273 -31.544 1.00 80.25 225 ALA A CA 1
ATOM 1684 C C . ALA A 1 225 ? 30.217 4.760 -31.932 1.00 80.25 225 ALA A C 1
ATOM 1686 O O . ALA A 1 225 ? 31.035 5.141 -32.770 1.00 80.25 225 ALA A O 1
ATOM 1687 N N . GLU A 1 226 ? 29.408 5.589 -31.268 1.00 79.31 226 GLU A N 1
ATOM 1688 C CA . GLU A 1 226 ? 29.393 7.045 -31.449 1.00 79.31 226 GLU A CA 1
ATOM 1689 C C . GLU A 1 226 ? 30.777 7.646 -31.150 1.00 79.31 226 GLU A C 1
ATOM 1691 O O . GLU A 1 226 ? 31.371 8.298 -32.005 1.00 79.31 226 GLU A O 1
ATOM 1696 N N . ILE A 1 227 ? 31.360 7.327 -29.986 1.00 77.69 227 ILE A N 1
ATOM 1697 C CA . ILE A 1 227 ? 32.679 7.833 -29.566 1.00 77.69 227 ILE A CA 1
ATOM 1698 C C . ILE A 1 227 ? 33.783 7.423 -30.551 1.00 77.69 227 ILE A C 1
ATOM 1700 O O . ILE A 1 227 ? 34.640 8.234 -30.904 1.00 77.69 227 ILE A O 1
ATOM 1704 N N . LYS A 1 228 ? 33.774 6.172 -31.029 1.00 72.12 228 LYS A N 1
ATOM 1705 C CA . LYS A 1 228 ? 34.757 5.683 -32.014 1.00 72.12 228 LYS A CA 1
ATOM 1706 C C . LYS A 1 228 ? 34.599 6.341 -33.387 1.00 72.12 228 LYS A C 1
ATOM 1708 O O . LYS A 1 228 ? 35.590 6.476 -34.104 1.00 72.12 228 LYS A O 1
ATOM 1713 N N . GLY A 1 229 ? 33.383 6.750 -33.749 1.00 65.62 229 GLY A N 1
ATOM 1714 C CA . GLY A 1 229 ? 33.095 7.487 -34.980 1.00 65.62 229 GLY A CA 1
ATOM 1715 C C . GLY A 1 229 ? 33.645 8.919 -34.993 1.00 65.62 229 GLY A C 1
ATOM 1716 O O . GLY A 1 229 ? 33.817 9.487 -36.067 1.00 65.62 229 GLY A O 1
ATOM 1717 N N . MET A 1 230 ? 33.986 9.486 -33.830 1.00 61.88 230 MET A N 1
ATOM 1718 C CA . MET A 1 230 ? 34.425 10.882 -33.660 1.00 61.88 230 MET A CA 1
ATOM 1719 C C . MET A 1 230 ? 35.952 11.107 -33.798 1.00 61.88 230 MET A C 1
ATOM 1721 O O . MET A 1 230 ? 36.482 12.060 -33.238 1.00 61.88 230 MET A O 1
ATOM 1725 N N . SER A 1 231 ? 36.691 10.247 -34.510 1.00 55.06 231 SER A N 1
ATOM 1726 C CA . SER A 1 231 ? 38.173 10.231 -34.511 1.00 55.06 231 SER A CA 1
ATOM 1727 C C . SER A 1 231 ? 38.885 11.585 -34.780 1.00 55.06 231 SER A C 1
ATOM 1729 O O . SER A 1 231 ? 38.407 12.356 -35.617 1.00 55.06 231 SER A O 1
ATOM 1731 N N . PRO A 1 232 ? 40.081 11.832 -34.175 1.00 51.91 232 PRO A N 1
ATOM 1732 C CA . PRO A 1 232 ? 40.882 10.878 -33.404 1.00 51.91 232 PRO A CA 1
ATOM 1733 C C . PRO A 1 232 ? 40.693 11.008 -31.884 1.00 51.91 232 PRO A C 1
ATOM 1735 O O . PRO A 1 232 ? 41.064 12.009 -31.273 1.00 51.91 232 PRO A O 1
ATOM 1738 N N . VAL A 1 233 ? 40.186 9.938 -31.265 1.00 49.62 233 VAL A N 1
ATOM 1739 C CA . VAL A 1 233 ? 40.251 9.725 -29.811 1.00 49.62 233 VAL A CA 1
ATOM 1740 C C . VAL A 1 233 ? 41.646 9.170 -29.488 1.00 49.62 233 VAL A C 1
ATOM 1742 O O . VAL A 1 233 ? 42.052 8.196 -30.131 1.00 49.62 233 VAL A O 1
ATOM 1745 N N . PRO A 1 234 ? 42.407 9.741 -28.534 1.00 42.41 234 PRO A N 1
ATOM 1746 C CA . PRO A 1 234 ? 43.700 9.193 -28.152 1.00 42.41 234 PRO A CA 1
ATOM 1747 C C . PRO A 1 234 ? 43.508 7.767 -27.632 1.00 42.41 234 PRO A C 1
ATOM 1749 O O . PRO A 1 234 ? 42.711 7.516 -26.729 1.00 42.41 234 PRO A O 1
ATOM 1752 N N . THR A 1 235 ? 44.253 6.821 -28.202 1.00 44.75 235 THR A N 1
ATOM 1753 C CA . THR A 1 235 ? 44.511 5.516 -27.584 1.00 44.75 235 THR A CA 1
ATOM 1754 C C . THR A 1 235 ? 44.902 5.737 -26.123 1.00 44.75 235 THR A C 1
ATOM 1756 O O . THR A 1 235 ? 45.700 6.630 -25.868 1.00 44.75 235 THR A O 1
ATOM 1759 N N . PHE A 1 236 ? 44.371 4.924 -25.206 1.00 38.72 236 PHE A N 1
ATOM 1760 C CA . PHE A 1 236 ? 44.466 5.029 -23.737 1.00 38.72 236 PHE 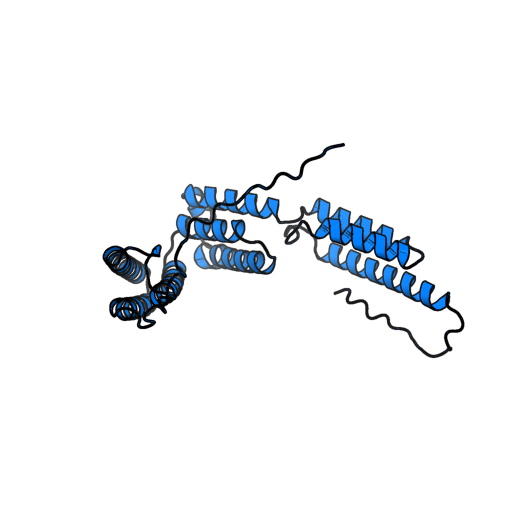A CA 1
ATOM 1761 C C . PHE A 1 236 ? 43.336 5.811 -23.054 1.00 38.72 236 PHE A C 1
ATOM 1763 O O . PHE A 1 236 ? 43.564 6.769 -22.326 1.00 38.72 236 PHE A O 1
ATOM 1770 N N . THR A 1 237 ? 42.097 5.345 -23.188 1.00 37.59 237 THR A N 1
ATOM 1771 C CA . THR A 1 237 ? 41.146 5.400 -22.065 1.00 37.59 237 THR A CA 1
ATOM 1772 C C . THR A 1 237 ? 40.056 4.367 -22.305 1.00 37.59 237 THR A C 1
ATOM 1774 O O . THR A 1 237 ? 39.350 4.409 -23.309 1.00 37.59 237 THR A O 1
ATOM 1777 N N . SER A 1 238 ? 39.936 3.390 -21.409 1.00 40.50 238 SER A N 1
ATOM 1778 C CA . SER A 1 238 ? 38.712 2.605 -21.288 1.00 40.50 238 SER A CA 1
ATOM 1779 C C . SER A 1 238 ? 37.598 3.580 -20.916 1.00 40.50 238 SER A C 1
ATOM 1781 O O . SER A 1 238 ? 37.528 4.024 -19.771 1.00 40.50 238 SER A O 1
ATOM 1783 N N . VAL A 1 239 ? 36.783 3.988 -21.887 1.00 37.97 239 VAL A N 1
ATOM 1784 C CA . VAL A 1 239 ? 35.606 4.809 -21.606 1.00 37.97 239 VAL A CA 1
ATOM 1785 C C . VAL A 1 239 ? 34.553 3.888 -21.003 1.00 37.97 239 VAL A C 1
ATOM 1787 O O . VAL A 1 239 ? 33.810 3.230 -21.723 1.00 37.97 239 VAL A O 1
ATOM 1790 N N . SER A 1 240 ? 34.530 3.804 -19.676 1.00 38.62 240 SER A N 1
ATOM 1791 C CA . SER A 1 240 ? 33.387 3.279 -18.938 1.00 38.62 240 SER A CA 1
ATOM 1792 C C . SER A 1 240 ? 32.304 4.353 -18.953 1.00 38.62 240 SER A C 1
ATOM 1794 O O . SER A 1 240 ? 32.431 5.374 -18.273 1.00 38.62 240 SER A O 1
ATOM 1796 N N . VAL A 1 241 ? 31.267 4.163 -19.766 1.00 37.88 241 VAL A N 1
ATOM 1797 C CA . VAL A 1 241 ? 30.065 4.995 -19.676 1.00 37.88 241 VAL A CA 1
ATOM 1798 C C . VAL A 1 241 ? 29.263 4.455 -18.501 1.00 37.88 241 VAL A C 1
ATOM 1800 O O . VAL A 1 241 ? 28.640 3.402 -18.605 1.00 37.88 241 VAL A O 1
ATOM 1803 N N . ASP A 1 242 ? 29.316 5.159 -17.373 1.00 34.94 242 ASP A N 1
ATOM 1804 C CA . ASP A 1 242 ? 28.515 4.834 -16.193 1.00 34.94 242 ASP A CA 1
ATOM 1805 C C . ASP A 1 242 ? 27.062 5.252 -16.470 1.00 34.94 242 ASP A C 1
ATOM 1807 O O . ASP A 1 242 ? 26.593 6.336 -16.120 1.00 34.94 242 ASP A O 1
ATOM 1811 N N . LEU A 1 243 ? 26.363 4.422 -17.244 1.00 42.34 243 LEU A N 1
ATOM 1812 C CA . LEU A 1 243 ? 24.927 4.536 -17.424 1.00 42.34 243 LEU A CA 1
ATOM 1813 C C . LEU A 1 243 ? 24.314 4.055 -16.113 1.00 42.34 243 LEU A C 1
ATOM 1815 O O . LEU A 1 243 ? 24.427 2.875 -15.788 1.00 42.34 243 LEU A O 1
ATOM 1819 N N . ASN A 1 244 ? 23.681 4.955 -15.354 1.00 34.44 244 ASN A N 1
ATOM 1820 C CA . ASN A 1 244 ? 22.856 4.592 -14.199 1.00 34.44 244 ASN A CA 1
ATOM 1821 C C . ASN A 1 244 ? 21.670 3.744 -14.686 1.00 34.44 244 ASN A C 1
ATOM 1823 O O . ASN A 1 244 ? 20.572 4.224 -14.944 1.00 34.44 244 ASN A O 1
ATOM 1827 N N . CYS A 1 245 ? 21.966 2.466 -14.870 1.00 46.03 245 CYS A N 1
ATOM 1828 C CA . CYS A 1 245 ? 21.139 1.405 -15.414 1.00 46.03 245 CYS A CA 1
ATOM 1829 C C . CYS A 1 245 ? 20.599 0.499 -14.294 1.00 46.03 245 CYS A C 1
ATOM 1831 O O . CYS A 1 245 ? 20.256 -0.657 -14.541 1.00 46.03 245 CYS A O 1
ATOM 1833 N N . ARG A 1 246 ? 20.596 1.011 -13.057 1.00 31.38 246 ARG A N 1
ATOM 1834 C CA . ARG A 1 246 ? 20.092 0.336 -11.859 1.00 31.38 246 ARG A CA 1
ATOM 1835 C C . ARG A 1 246 ? 18.666 0.763 -11.562 1.00 31.38 246 ARG A C 1
ATOM 1837 O O . ARG A 1 246 ? 18.414 1.986 -11.601 1.00 31.38 246 ARG A O 1
#

Sequence (246 aa):
MNRMFWLCAVWACGSSPKREVVPDMTEPAWADEYAKRAEAGCGCADATCLEAAHTELAAIMTKHGGFDDAPQGVHVAHGKFDTCWRDGTRDIGRDFERLAQTICSCTKSECLRLAQIEQASLVNGKYRDNLDAELAASPVATAAVVRANACLAKVMMPAALAVEVFTTSTHAMCACKDMACAASVMKQREAALSKWIDMDPSVDRTSIANLASRWCDCMERVAVAEIKGMSPVPTFTSVSVDLNCR